Protein AF-A0A662UUA5-F1 (afdb_monomer)

Mean predicted aligned error: 9.98 Å

pLDDT: mean 76.51, std 12.47, range [38.91, 92.0]

Secondary structure (DSSP, 8-state):
-TTTTT-SEEEEEEEE----HHHHHHHHHHHHHHHHHH----S-S----EEE-HHHHIIIIITT---SSTTHHHHHHHHHHHTT-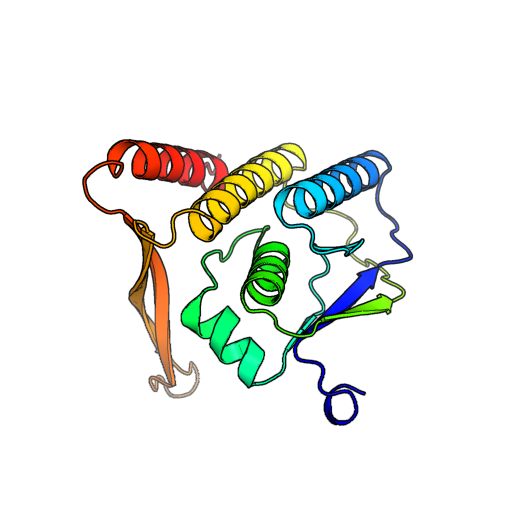-EEEEEEE-----S--SS-HHHHHHHHHHHHHHHHHHHH-TTTEEEEEEEEEEEE-TTT--EEEEEEEEEEEE-GGGHHHHHHHHHHHHHHHH---

Radius of gyration: 17.8 Å; Cα contacts (8 Å, |Δi|>4): 213; chains: 1; bounding box: 44×41×48 Å

Structure (mmCIF, N/CA/C/O backbone):
data_AF-A0A662UUA5-F1
#
_entry.id   AF-A0A662UUA5-F1
#
loop_
_atom_site.group_PDB
_atom_site.id
_atom_site.type_symbol
_atom_site.label_atom_id
_atom_site.label_alt_id
_atom_site.label_comp_id
_atom_site.label_asym_id
_atom_site.label_entity_id
_atom_site.label_seq_id
_atom_site.pdbx_PDB_ins_code
_atom_site.Cartn_x
_atom_site.Cartn_y
_atom_site.Cartn_z
_atom_site.occupancy
_atom_site.B_iso_or_equiv
_atom_site.auth_seq_id
_atom_site.auth_comp_id
_atom_site.auth_asym_id
_atom_site.auth_atom_id
_atom_site.pdbx_PDB_model_num
ATOM 1 N N . LEU A 1 1 ? -12.895 -13.930 -14.509 1.00 49.19 1 LEU A N 1
ATOM 2 C CA . LEU A 1 1 ? -11.933 -14.440 -13.496 1.00 49.19 1 LEU A CA 1
ATOM 3 C C . LEU A 1 1 ? -12.347 -14.133 -12.051 1.00 49.19 1 LEU A C 1
ATOM 5 O O . LEU A 1 1 ? -12.508 -15.090 -11.307 1.00 49.19 1 LEU A O 1
ATOM 9 N N . ALA A 1 2 ?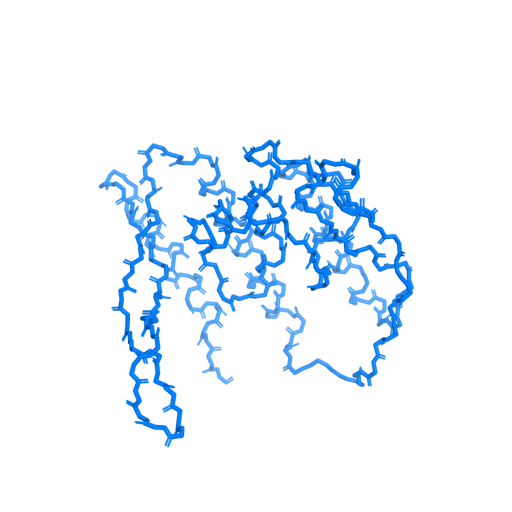 -12.594 -12.877 -11.648 1.00 42.97 2 ALA A N 1
ATOM 10 C CA . ALA A 1 2 ? -12.964 -12.534 -10.258 1.00 42.97 2 ALA A CA 1
ATOM 11 C C . ALA A 1 2 ? -14.339 -13.079 -9.795 1.00 42.97 2 ALA A C 1
ATOM 13 O O . ALA A 1 2 ? -14.439 -13.630 -8.703 1.00 42.97 2 ALA A O 1
ATOM 14 N N . ALA A 1 3 ? -15.374 -13.017 -10.645 1.00 48.78 3 ALA A N 1
ATOM 15 C CA . ALA A 1 3 ? -16.734 -13.449 -10.286 1.00 48.78 3 ALA A CA 1
ATOM 16 C C . ALA A 1 3 ? -16.872 -14.968 -10.043 1.00 48.78 3 ALA A C 1
ATOM 18 O O . ALA A 1 3 ? -17.615 -15.390 -9.165 1.00 48.78 3 ALA A O 1
ATOM 19 N N . ARG A 1 4 ? -16.112 -15.800 -10.774 1.00 55.16 4 ARG A N 1
ATOM 20 C CA . ARG A 1 4 ? -16.149 -17.271 -10.640 1.00 55.16 4 ARG A CA 1
ATOM 21 C C . ARG A 1 4 ? -15.293 -17.816 -9.492 1.00 55.16 4 ARG A C 1
ATOM 23 O O . ARG A 1 4 ? -15.508 -18.936 -9.055 1.00 55.16 4 ARG A O 1
ATOM 30 N N . SER A 1 5 ? -14.322 -17.048 -8.998 1.00 60.50 5 SER A N 1
ATOM 31 C CA . SER A 1 5 ? -13.301 -17.535 -8.054 1.00 60.50 5 SER A CA 1
ATOM 32 C C . SER A 1 5 ? -13.501 -17.060 -6.612 1.00 60.50 5 SER A C 1
ATOM 34 O O . SER A 1 5 ? -12.641 -17.295 -5.763 1.00 60.50 5 SER A O 1
ATOM 36 N N . LYS A 1 6 ? -14.639 -16.408 -6.318 1.00 76.75 6 LYS A N 1
ATOM 37 C CA . LYS A 1 6 ? -14.945 -15.820 -5.005 1.00 76.75 6 LYS A CA 1
ATOM 38 C C . LYS A 1 6 ? -13.788 -14.931 -4.477 1.00 76.75 6 LYS A C 1
ATOM 40 O O . LYS A 1 6 ? -13.545 -14.863 -3.276 1.00 76.75 6 LYS A O 1
ATOM 45 N N . LEU A 1 7 ? -13.038 -14.289 -5.372 1.00 85.81 7 LEU A N 1
ATOM 46 C CA . LEU A 1 7 ? -11.870 -13.469 -5.044 1.00 85.81 7 LEU A CA 1
ATOM 47 C C . LEU A 1 7 ? -12.310 -12.047 -4.684 1.00 85.81 7 LEU A C 1
ATOM 49 O O . LEU A 1 7 ? -13.082 -11.430 -5.413 1.00 85.81 7 LEU A O 1
ATOM 53 N N . ASP A 1 8 ? -11.803 -11.532 -3.567 1.00 88.00 8 ASP A N 1
ATOM 54 C CA . ASP A 1 8 ? -12.155 -10.210 -3.046 1.00 88.00 8 ASP A CA 1
ATOM 55 C C . ASP A 1 8 ? -11.176 -9.126 -3.515 1.00 88.00 8 ASP A C 1
ATOM 57 O O . ASP A 1 8 ? -11.564 -7.970 -3.679 1.00 88.00 8 ASP A O 1
ATOM 61 N N . LEU A 1 9 ? -9.914 -9.494 -3.757 1.00 90.00 9 LEU A N 1
ATOM 62 C CA . LEU A 1 9 ? -8.872 -8.577 -4.214 1.00 90.00 9 LEU A CA 1
ATOM 63 C C . LEU A 1 9 ? -7.892 -9.276 -5.175 1.00 90.00 9 LEU A C 1
ATOM 65 O O . LEU A 1 9 ? -7.255 -10.272 -4.837 1.00 90.00 9 LEU A O 1
ATOM 69 N N . LEU A 1 10 ? -7.731 -8.734 -6.377 1.00 91.56 10 LEU A N 1
ATOM 70 C CA . LEU A 1 10 ? -6.702 -9.133 -7.339 1.00 91.56 10 LEU A CA 1
ATOM 71 C C . LEU A 1 10 ? -5.625 -8.057 -7.410 1.00 91.56 10 LEU A C 1
ATOM 73 O O . LEU A 1 10 ? -5.932 -6.870 -7.469 1.00 91.56 10 LEU A O 1
ATOM 77 N N . ILE A 1 11 ? -4.363 -8.477 -7.399 1.00 92.00 11 ILE A N 1
ATOM 78 C CA . ILE A 1 11 ? -3.205 -7.581 -7.340 1.00 92.00 11 ILE A CA 1
ATOM 79 C C . ILE A 1 11 ? -2.260 -7.934 -8.483 1.00 92.00 11 ILE A C 1
ATOM 81 O O . ILE A 1 11 ? -1.988 -9.109 -8.726 1.00 92.00 11 ILE A O 1
ATOM 85 N N . ALA A 1 12 ? -1.731 -6.935 -9.177 1.00 90.31 12 ALA A N 1
ATOM 86 C CA . ALA A 1 12 ? -0.649 -7.160 -10.123 1.00 90.31 12 ALA A CA 1
ATOM 87 C C . ALA A 1 12 ? 0.664 -7.503 -9.401 1.00 90.31 12 ALA A C 1
ATOM 89 O O . ALA A 1 12 ? 1.072 -6.830 -8.461 1.00 90.31 12 ALA A O 1
ATOM 90 N N . ASN A 1 13 ? 1.367 -8.516 -9.890 1.00 88.69 13 ASN A N 1
ATOM 91 C CA . ASN A 1 13 ? 2.753 -8.802 -9.554 1.00 88.69 13 ASN A CA 1
ATOM 92 C C . ASN A 1 13 ? 3.621 -8.475 -10.770 1.00 88.69 13 ASN A C 1
ATOM 94 O O . ASN A 1 13 ? 3.550 -9.166 -11.788 1.00 88.69 13 ASN A O 1
ATOM 98 N N . ARG A 1 14 ? 4.422 -7.410 -10.680 1.00 86.94 14 ARG A N 1
ATOM 99 C CA . ARG A 1 14 ? 5.265 -6.965 -11.796 1.00 86.94 14 ARG A CA 1
ATOM 100 C C . ARG A 1 14 ? 6.494 -7.859 -11.898 1.00 86.94 14 ARG A C 1
ATOM 102 O O . ARG A 1 14 ? 7.397 -7.757 -11.067 1.00 86.94 14 ARG A O 1
ATOM 109 N N . VAL A 1 15 ? 6.522 -8.716 -12.916 1.00 81.31 15 VAL A N 1
ATOM 110 C CA . VAL A 1 15 ? 7.612 -9.686 -13.131 1.00 81.31 15 VAL A CA 1
ATOM 111 C C . VAL A 1 15 ? 8.823 -9.030 -13.794 1.00 81.31 15 VAL A C 1
ATOM 113 O O . VAL A 1 15 ? 9.958 -9.295 -13.410 1.00 81.31 15 VAL A O 1
ATOM 116 N N . TYR A 1 16 ? 8.576 -8.117 -14.734 1.00 76.81 16 TYR A N 1
ATOM 117 C CA . TYR A 1 16 ? 9.612 -7.340 -15.409 1.00 76.81 16 TYR A CA 1
ATOM 118 C C . TYR A 1 16 ? 9.592 -5.897 -14.918 1.00 76.81 16 TYR A C 1
ATOM 120 O O . TYR A 1 16 ? 8.531 -5.278 -14.831 1.00 76.81 16 TYR A O 1
ATOM 128 N N . ARG A 1 17 ? 10.771 -5.376 -14.563 1.00 71.19 17 ARG A N 1
ATOM 129 C CA . ARG A 1 17 ? 10.968 -3.994 -14.111 1.00 71.19 17 ARG A CA 1
ATOM 130 C C . ARG A 1 17 ? 12.251 -3.443 -14.725 1.00 71.19 17 ARG A C 1
ATOM 132 O O . ARG A 1 17 ? 13.328 -3.950 -14.433 1.00 71.19 17 ARG A O 1
ATOM 139 N N . THR A 1 18 ? 12.140 -2.384 -15.514 1.00 69.44 18 THR A N 1
ATOM 140 C CA . THR A 1 18 ? 13.254 -1.676 -16.173 1.00 69.44 18 THR A CA 1
ATOM 141 C C . THR A 1 18 ? 13.863 -0.578 -15.287 1.00 69.44 18 THR A C 1
ATOM 143 O O . THR A 1 18 ? 14.287 0.466 -15.766 1.00 69.44 18 THR A O 1
ATOM 146 N N . HIS A 1 19 ? 13.878 -0.771 -13.964 1.00 71.75 19 HIS A N 1
ATOM 147 C CA . HIS A 1 19 ? 14.404 0.225 -13.024 1.00 71.75 19 HIS A CA 1
ATOM 148 C C . HIS A 1 19 ? 15.892 0.014 -12.718 1.00 71.75 19 HIS A C 1
ATOM 150 O O . HIS A 1 19 ? 16.391 -1.109 -12.784 1.00 71.75 19 HIS A O 1
ATOM 156 N N . SER A 1 20 ? 16.570 1.084 -12.287 1.00 77.12 20 SER A N 1
ATOM 157 C CA . SER A 1 20 ? 17.950 1.027 -11.792 1.00 77.12 20 SER A CA 1
ATOM 158 C C . SER A 1 20 ? 18.114 0.036 -10.632 1.00 77.12 20 SER A C 1
ATOM 160 O O . SER A 1 20 ? 17.182 -0.204 -9.854 1.00 77.12 20 SER A O 1
ATOM 162 N N . LEU A 1 21 ? 19.323 -0.521 -10.489 1.00 78.75 21 LEU A N 1
ATOM 163 C CA . LEU A 1 21 ? 19.649 -1.521 -9.463 1.00 78.75 21 LEU A CA 1
ATOM 164 C C . LEU A 1 21 ? 19.286 -1.046 -8.049 1.00 78.75 21 LEU A C 1
ATOM 166 O O . LEU A 1 21 ? 18.638 -1.784 -7.310 1.00 78.75 21 LEU A O 1
ATOM 170 N N . LEU A 1 22 ? 19.593 0.212 -7.712 1.00 79.62 22 LEU A N 1
ATOM 171 C CA . LEU A 1 22 ? 19.255 0.816 -6.419 1.00 79.62 22 LEU A CA 1
ATOM 172 C C . LEU A 1 22 ? 17.741 0.825 -6.149 1.00 79.62 22 LEU A C 1
ATOM 174 O O . LEU A 1 22 ? 17.280 0.494 -5.060 1.00 79.62 22 LEU A O 1
ATOM 178 N N . ARG A 1 23 ? 16.924 1.181 -7.147 1.00 77.56 23 ARG A N 1
ATOM 179 C CA . ARG A 1 23 ? 15.464 1.196 -6.981 1.00 77.56 23 ARG A CA 1
ATOM 180 C C . ARG A 1 23 ? 14.909 -0.219 -6.828 1.00 77.56 23 ARG A C 1
ATOM 182 O O . ARG A 1 23 ? 13.933 -0.426 -6.104 1.00 77.56 23 ARG A O 1
ATOM 189 N N . ARG A 1 24 ? 15.532 -1.200 -7.486 1.00 81.56 24 ARG A N 1
ATOM 190 C CA . ARG A 1 24 ? 15.170 -2.613 -7.354 1.00 81.56 24 ARG A CA 1
ATOM 191 C C . ARG A 1 24 ? 15.501 -3.149 -5.960 1.00 81.56 24 ARG A C 1
ATOM 193 O O . ARG A 1 24 ? 14.634 -3.789 -5.373 1.00 81.56 24 ARG A O 1
ATOM 200 N N . THR A 1 25 ? 16.677 -2.854 -5.404 1.00 84.31 25 THR A N 1
ATOM 201 C CA . THR A 1 25 ? 17.049 -3.287 -4.044 1.00 84.31 25 THR A CA 1
ATOM 202 C C . THR A 1 25 ? 16.156 -2.649 -2.984 1.00 84.31 25 THR A C 1
ATOM 204 O O . THR A 1 25 ? 15.602 -3.371 -2.156 1.00 84.31 25 THR A O 1
ATOM 207 N N . LEU A 1 26 ? 15.912 -1.336 -3.062 1.00 84.38 26 LEU A N 1
ATOM 208 C CA . LEU A 1 26 ? 15.011 -0.630 -2.143 1.00 84.38 26 LEU A CA 1
ATOM 209 C C . LEU A 1 26 ? 13.577 -1.175 -2.201 1.00 84.38 26 LEU A C 1
ATOM 211 O O . LEU A 1 26 ? 12.952 -1.390 -1.163 1.00 84.38 26 LEU A O 1
ATOM 215 N N . SER A 1 27 ? 13.056 -1.449 -3.402 1.00 84.00 27 SER A N 1
ATOM 216 C CA . SER A 1 27 ? 11.722 -2.042 -3.546 1.00 84.00 27 SER A CA 1
ATOM 217 C C . SER A 1 27 ? 11.663 -3.454 -2.963 1.00 84.00 27 SER A C 1
ATOM 219 O O . SER A 1 27 ? 10.699 -3.788 -2.274 1.00 84.00 27 SER A O 1
ATOM 221 N N . THR A 1 28 ? 12.679 -4.289 -3.191 1.00 86.06 28 THR A N 1
ATOM 222 C CA . THR A 1 28 ? 12.738 -5.633 -2.599 1.00 86.06 28 THR A CA 1
ATOM 223 C C . THR A 1 28 ? 12.803 -5.559 -1.075 1.00 86.06 28 THR A C 1
ATOM 225 O O . THR A 1 28 ? 12.004 -6.214 -0.414 1.00 86.06 28 THR A O 1
ATOM 228 N N . ALA A 1 29 ? 13.671 -4.711 -0.514 1.00 88.12 29 ALA A N 1
ATOM 229 C CA . ALA A 1 29 ? 13.793 -4.518 0.931 1.00 88.12 29 ALA A CA 1
ATOM 230 C C . ALA A 1 29 ? 12.461 -4.081 1.563 1.00 88.12 29 ALA A C 1
ATOM 232 O O . ALA A 1 29 ? 12.019 -4.672 2.549 1.00 88.12 29 ALA A O 1
ATOM 233 N N . TYR A 1 30 ? 11.772 -3.113 0.948 1.00 88.25 30 TYR A N 1
ATOM 234 C CA . TYR A 1 30 ? 10.450 -2.678 1.393 1.00 88.25 30 TYR A CA 1
ATOM 235 C C . TYR A 1 30 ? 9.424 -3.821 1.359 1.00 88.25 30 TYR A C 1
ATOM 237 O O . TYR A 1 30 ? 8.740 -4.069 2.350 1.00 88.25 30 TYR A O 1
ATOM 245 N N . ASN A 1 31 ? 9.332 -4.562 0.249 1.00 89.88 31 ASN A N 1
ATOM 246 C CA . ASN A 1 31 ? 8.387 -5.677 0.126 1.00 89.88 31 ASN A CA 1
ATOM 247 C C . ASN A 1 31 ? 8.668 -6.798 1.140 1.00 89.88 31 ASN A C 1
ATOM 249 O O . ASN A 1 31 ? 7.730 -7.378 1.692 1.00 89.88 31 ASN A O 1
ATOM 253 N N . THR A 1 32 ? 9.939 -7.084 1.423 1.00 88.81 32 THR A N 1
ATOM 254 C CA . THR A 1 32 ? 10.341 -8.041 2.462 1.00 88.81 32 THR A CA 1
ATOM 255 C C . THR A 1 32 ? 9.917 -7.561 3.847 1.00 88.81 32 THR A C 1
ATOM 257 O O . THR A 1 32 ? 9.328 -8.330 4.605 1.00 88.81 32 THR A O 1
ATOM 260 N N . LEU A 1 33 ? 10.130 -6.283 4.161 1.00 89.94 33 LEU A N 1
ATOM 261 C CA . LEU A 1 33 ? 9.742 -5.698 5.443 1.00 89.94 33 LEU A CA 1
ATOM 262 C C . LEU A 1 33 ? 8.221 -5.744 5.666 1.00 89.94 33 LEU A C 1
ATOM 264 O O . LEU A 1 33 ? 7.756 -6.104 6.749 1.00 89.94 33 LEU A O 1
ATOM 268 N N . VAL A 1 34 ? 7.431 -5.446 4.630 1.00 89.38 34 VAL A N 1
ATOM 269 C CA . VAL A 1 34 ? 5.965 -5.572 4.678 1.00 89.38 34 VAL A CA 1
ATOM 270 C C . VAL A 1 34 ? 5.554 -7.016 4.972 1.00 89.38 34 VAL A C 1
ATOM 272 O O . VAL A 1 34 ? 4.720 -7.253 5.850 1.00 89.38 34 VAL A O 1
ATOM 275 N N . ASN A 1 35 ? 6.152 -7.994 4.286 1.00 89.94 35 ASN A N 1
ATOM 276 C CA . ASN A 1 35 ? 5.879 -9.407 4.550 1.00 89.94 35 ASN A CA 1
ATOM 277 C C . ASN A 1 35 ? 6.261 -9.815 5.975 1.00 89.94 35 ASN A C 1
ATOM 279 O O . ASN A 1 35 ? 5.506 -10.551 6.607 1.00 89.94 35 ASN A O 1
ATOM 283 N N . LEU A 1 36 ? 7.387 -9.326 6.497 1.00 89.88 36 LEU A N 1
ATOM 284 C CA . LEU A 1 36 ? 7.829 -9.628 7.857 1.00 89.88 36 LEU A CA 1
ATOM 285 C C . LEU A 1 36 ? 6.812 -9.132 8.894 1.00 89.88 36 LEU A C 1
ATOM 287 O O . LEU A 1 36 ? 6.426 -9.877 9.796 1.00 89.88 36 LEU A O 1
ATOM 291 N N . PHE A 1 37 ? 6.319 -7.902 8.739 1.00 87.50 37 PHE A N 1
ATOM 292 C CA . PHE A 1 37 ? 5.353 -7.342 9.679 1.00 87.50 37 PHE A CA 1
ATOM 293 C C . PHE A 1 37 ? 3.951 -7.940 9.530 1.00 87.50 37 PHE A C 1
ATOM 295 O O . PHE A 1 37 ? 3.309 -8.249 10.537 1.00 87.50 37 PHE A O 1
ATOM 302 N N . PHE A 1 38 ? 3.447 -8.101 8.306 1.00 88.31 38 PHE A N 1
ATOM 303 C CA . PHE A 1 38 ? 2.024 -8.381 8.066 1.00 88.31 38 PHE A CA 1
ATOM 304 C C . PHE A 1 38 ? 1.732 -9.779 7.518 1.00 88.31 38 PHE A C 1
ATOM 306 O O . PHE A 1 38 ? 0.564 -10.163 7.452 1.00 88.31 38 PHE A O 1
ATOM 313 N N . ARG A 1 39 ? 2.764 -10.556 7.163 1.00 90.31 39 ARG A N 1
ATOM 314 C CA . ARG A 1 39 ? 2.656 -11.932 6.642 1.00 90.31 39 ARG A CA 1
ATOM 315 C C . ARG A 1 39 ? 1.652 -12.040 5.486 1.00 90.31 39 ARG A C 1
ATOM 317 O O . ARG A 1 39 ? 0.797 -12.927 5.445 1.00 90.31 39 ARG A O 1
ATOM 324 N N . THR A 1 40 ? 1.729 -11.085 4.565 1.00 87.31 40 THR A N 1
ATOM 325 C CA . THR A 1 40 ? 0.856 -10.962 3.390 1.00 87.31 40 THR A CA 1
ATOM 326 C C . THR A 1 40 ? 1.171 -12.009 2.319 1.00 87.31 40 THR A C 1
ATOM 328 O O . THR A 1 40 ? 0.266 -12.403 1.586 1.00 87.31 40 THR A O 1
ATOM 331 N N . GLY A 1 41 ? 2.410 -12.506 2.241 1.00 86.38 41 GLY A N 1
ATOM 332 C CA . GLY A 1 41 ? 2.810 -13.567 1.308 1.00 86.38 41 GLY A CA 1
ATOM 333 C C . GLY A 1 41 ? 2.871 -13.110 -0.153 1.00 86.38 41 GLY A C 1
ATOM 334 O O . GLY A 1 41 ? 2.794 -13.934 -1.061 1.00 86.38 41 GLY A O 1
ATOM 335 N N . LEU A 1 42 ? 2.976 -11.800 -0.393 1.00 87.12 42 LEU A N 1
ATOM 336 C CA . LEU A 1 42 ? 3.017 -11.215 -1.733 1.00 87.12 42 LEU A CA 1
ATOM 337 C C . LEU A 1 42 ? 4.418 -10.727 -2.076 1.00 87.12 42 LEU A C 1
ATOM 339 O O . LEU A 1 42 ? 5.154 -10.254 -1.217 1.00 87.12 42 LEU A O 1
ATOM 343 N N . ARG A 1 43 ? 4.781 -10.796 -3.356 1.00 84.75 43 ARG A N 1
ATOM 344 C CA . ARG A 1 43 ? 6.087 -10.317 -3.835 1.00 84.75 43 ARG A CA 1
ATOM 345 C C . ARG A 1 43 ? 6.097 -8.819 -4.142 1.00 84.75 43 ARG A C 1
ATOM 347 O O . ARG A 1 43 ? 7.137 -8.183 -4.011 1.00 84.75 43 ARG A O 1
ATOM 354 N N . ASP A 1 44 ? 4.949 -8.254 -4.510 1.00 85.88 44 ASP A N 1
ATOM 355 C CA . ASP A 1 44 ? 4.824 -6.859 -4.934 1.00 85.88 44 ASP A CA 1
ATOM 356 C C . ASP A 1 44 ? 3.630 -6.171 -4.265 1.00 85.88 44 ASP A C 1
ATOM 358 O O . ASP A 1 44 ? 2.475 -6.395 -4.626 1.00 85.88 44 ASP A O 1
ATOM 362 N N . HIS A 1 45 ? 3.913 -5.328 -3.274 1.00 86.25 45 HIS A N 1
ATOM 363 C CA . HIS A 1 45 ? 2.899 -4.559 -2.552 1.00 86.25 45 HIS A CA 1
ATOM 364 C C . HIS A 1 45 ? 2.632 -3.198 -3.191 1.00 86.25 45 HIS A C 1
ATOM 366 O O . HIS A 1 45 ? 1.532 -2.670 -3.060 1.00 86.25 45 HIS A O 1
ATOM 372 N N . GLN A 1 46 ? 3.613 -2.676 -3.932 1.00 83.25 46 GLN A N 1
ATOM 373 C CA . GLN A 1 46 ? 3.622 -1.336 -4.530 1.00 83.25 46 GLN A CA 1
ATOM 374 C C . GLN A 1 46 ? 3.070 -1.323 -5.965 1.00 83.25 46 GLN A C 1
ATOM 376 O O . GLN A 1 46 ? 3.335 -0.394 -6.729 1.00 83.25 46 GLN A O 1
ATOM 381 N N . ALA A 1 47 ? 2.419 -2.402 -6.400 1.00 84.56 47 ALA A N 1
ATOM 382 C CA . ALA A 1 47 ? 1.752 -2.428 -7.689 1.00 84.56 47 ALA A CA 1
ATOM 383 C C . ALA A 1 47 ? 0.416 -1.684 -7.580 1.00 84.56 47 ALA A C 1
ATOM 385 O O . ALA A 1 47 ? -0.469 -2.127 -6.840 1.00 84.56 47 ALA A O 1
ATOM 386 N N . GLY A 1 48 ? 0.290 -0.592 -8.338 1.00 81.56 48 GLY A N 1
ATOM 387 C CA . GLY A 1 48 ? -0.909 0.251 -8.360 1.00 81.56 48 GLY A CA 1
ATOM 388 C C . GLY A 1 48 ? -2.115 -0.402 -9.035 1.00 81.56 48 GLY A C 1
ATOM 389 O O . GLY A 1 48 ? -3.256 -0.049 -8.754 1.00 81.56 48 GLY A O 1
ATOM 390 N N . PHE A 1 49 ? -1.895 -1.400 -9.897 1.00 86.25 49 PHE A N 1
ATOM 391 C CA . PHE A 1 49 ? -3.001 -2.141 -10.495 1.00 86.25 49 PHE A CA 1
ATOM 392 C C . PHE A 1 49 ? -3.586 -3.140 -9.490 1.00 86.25 49 PHE A C 1
ATOM 394 O O . PHE A 1 49 ? -2.969 -4.163 -9.159 1.00 86.25 49 PHE A O 1
ATOM 401 N N . LYS A 1 50 ? -4.795 -2.833 -9.014 1.00 89.75 50 LYS A N 1
ATOM 402 C CA . LYS A 1 50 ? -5.571 -3.663 -8.093 1.00 89.75 50 LYS A CA 1
ATOM 403 C C . LYS A 1 50 ? -7.041 -3.654 -8.498 1.00 89.75 50 LYS A C 1
ATOM 405 O O . LYS A 1 50 ? -7.583 -2.615 -8.855 1.00 89.75 50 LYS A O 1
ATOM 410 N N . VAL A 1 51 ? -7.693 -4.805 -8.394 1.00 89.50 51 VAL A N 1
ATOM 411 C CA . VAL A 1 51 ? -9.133 -4.955 -8.635 1.00 89.50 51 VAL A CA 1
ATOM 412 C C . VAL A 1 51 ? -9.782 -5.436 -7.349 1.00 89.50 51 VAL A C 1
ATOM 414 O O . VAL A 1 51 ? -9.371 -6.458 -6.800 1.00 89.50 51 VAL A O 1
ATOM 417 N N . LEU A 1 52 ? -10.790 -4.709 -6.871 1.00 89.62 52 LEU A N 1
ATOM 418 C CA . LEU A 1 52 ? -11.507 -5.012 -5.634 1.00 89.62 52 LEU A CA 1
ATOM 419 C C . LEU A 1 52 ? -12.945 -5.432 -5.938 1.00 89.62 52 LEU A C 1
ATOM 421 O O . LEU A 1 52 ? -13.607 -4.835 -6.785 1.00 89.62 52 LEU A O 1
ATOM 425 N N . SER A 1 53 ? -13.450 -6.428 -5.210 1.00 88.94 53 SER A N 1
ATOM 426 C CA . SER A 1 53 ? -14.890 -6.673 -5.147 1.00 88.94 53 SER A CA 1
ATOM 427 C C . SER A 1 53 ? -15.582 -5.506 -4.434 1.00 88.94 53 SER A C 1
ATOM 429 O O . SER A 1 53 ? -14.967 -4.817 -3.618 1.00 88.94 53 SER A O 1
ATOM 431 N N . ARG A 1 54 ? -16.881 -5.298 -4.688 1.00 86.31 54 ARG A N 1
ATOM 432 C CA . ARG A 1 54 ? -17.671 -4.257 -3.999 1.00 86.31 54 ARG A CA 1
ATOM 433 C C . ARG A 1 54 ? -17.534 -4.359 -2.475 1.00 86.31 54 ARG A C 1
ATOM 435 O O . ARG A 1 54 ? -17.234 -3.374 -1.810 1.00 86.31 54 ARG A O 1
ATOM 442 N N . ARG A 1 55 ? -17.634 -5.581 -1.942 1.00 85.62 55 ARG A N 1
ATOM 443 C CA . ARG A 1 55 ? -17.445 -5.875 -0.515 1.00 85.62 55 ARG A CA 1
ATOM 444 C C . ARG A 1 55 ? -16.056 -5.466 -0.016 1.00 85.62 55 ARG A C 1
ATOM 446 O O . ARG A 1 55 ? -15.937 -4.871 1.052 1.00 85.62 55 ARG A O 1
ATOM 453 N N . ALA A 1 56 ? -15.002 -5.790 -0.765 1.00 87.12 56 ALA A N 1
ATOM 454 C CA . ALA A 1 56 ? -13.642 -5.412 -0.395 1.00 87.12 56 ALA A CA 1
ATOM 455 C C . ALA A 1 56 ? -13.449 -3.891 -0.428 1.00 87.12 56 ALA A C 1
ATOM 457 O O . ALA A 1 56 ? -12.840 -3.336 0.484 1.00 87.12 56 ALA A O 1
ATOM 458 N N . ALA A 1 57 ? -14.008 -3.216 -1.434 1.00 86.31 57 ALA A N 1
ATOM 459 C CA . ALA A 1 57 ? -13.952 -1.766 -1.559 1.00 86.31 57 ALA A CA 1
ATOM 460 C C . ALA A 1 57 ? -14.654 -1.058 -0.386 1.00 86.31 57 ALA A C 1
ATOM 462 O O . ALA A 1 57 ? -14.089 -0.139 0.202 1.00 86.31 57 ALA A O 1
ATOM 463 N N . GLU A 1 58 ? -15.832 -1.520 0.032 1.00 83.81 58 GLU A N 1
ATOM 464 C CA . GLU A 1 58 ? -16.541 -0.962 1.192 1.00 83.81 58 GLU A CA 1
ATOM 465 C C . GLU A 1 58 ? -15.767 -1.151 2.506 1.00 83.81 58 GLU A C 1
ATOM 467 O O . GLU A 1 58 ? -15.702 -0.250 3.344 1.00 83.81 58 GLU A O 1
ATOM 472 N N . ILE A 1 59 ? -15.146 -2.315 2.703 1.00 82.94 59 ILE A N 1
ATOM 473 C CA . ILE A 1 59 ? -14.381 -2.593 3.925 1.00 82.94 59 ILE A CA 1
ATOM 474 C C . ILE A 1 59 ? -13.072 -1.802 3.948 1.00 82.94 59 ILE A C 1
ATOM 476 O O . ILE A 1 59 ? -12.716 -1.240 4.983 1.00 82.94 59 ILE A O 1
ATOM 480 N N . ILE A 1 60 ? -12.346 -1.777 2.831 1.00 84.31 60 ILE A N 1
ATOM 481 C CA . ILE A 1 60 ? -11.007 -1.195 2.761 1.00 84.31 60 ILE A CA 1
ATOM 482 C C . ILE A 1 60 ? -11.110 0.301 2.470 1.00 84.31 60 ILE A C 1
ATOM 484 O O . ILE A 1 60 ? -10.804 1.110 3.343 1.00 84.31 60 ILE A O 1
ATOM 488 N N . LEU A 1 61 ? -11.595 0.665 1.281 1.00 80.12 61 LEU A N 1
ATOM 489 C CA . LEU A 1 61 ? -11.562 2.039 0.773 1.00 80.12 61 LEU A CA 1
ATOM 490 C C . LEU A 1 61 ? -12.451 2.966 1.586 1.00 80.12 61 LEU A C 1
ATOM 492 O O . LEU A 1 61 ? -12.040 4.057 1.969 1.00 80.12 61 LEU A O 1
ATOM 496 N N . VAL A 1 62 ? -13.666 2.514 1.896 1.00 70.38 62 VAL A N 1
ATOM 497 C CA . VAL A 1 62 ? -14.621 3.368 2.598 1.00 70.38 62 VAL A CA 1
ATOM 498 C C . VAL A 1 62 ? -14.330 3.407 4.092 1.00 70.38 62 VAL A C 1
ATOM 500 O O . VAL A 1 62 ? -14.493 4.458 4.690 1.00 70.38 62 VAL A O 1
ATOM 503 N N . ARG A 1 63 ? -13.917 2.320 4.744 1.00 68.62 63 ARG A N 1
ATOM 504 C CA . ARG A 1 63 ? -13.858 2.305 6.220 1.00 68.62 63 ARG A CA 1
ATOM 505 C C . ARG A 1 63 ? -12.457 2.403 6.810 1.00 68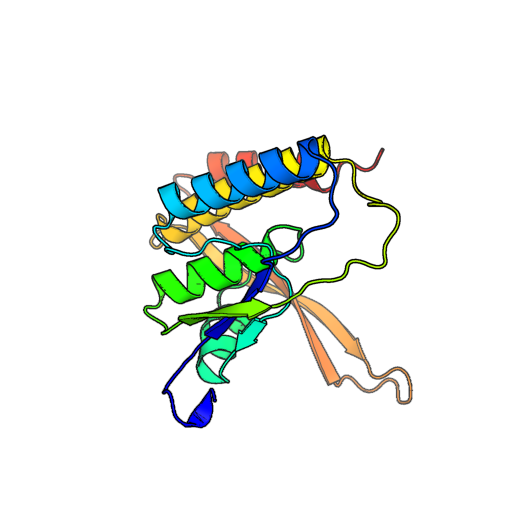.62 63 ARG A C 1
ATOM 507 O O . ARG A 1 63 ? -12.352 2.672 8.006 1.00 68.62 63 ARG A O 1
ATOM 514 N N . ARG A 1 64 ? -11.399 2.124 6.043 1.00 69.81 64 ARG A N 1
ATOM 515 C CA . ARG A 1 64 ? -10.073 1.842 6.619 1.00 69.81 64 ARG A CA 1
ATOM 516 C C . ARG A 1 64 ? -8.901 2.513 5.924 1.00 69.81 64 ARG A C 1
ATOM 518 O O . ARG A 1 64 ? -7.893 2.704 6.595 1.00 69.81 64 ARG A O 1
ATOM 525 N N . THR A 1 65 ? -9.024 2.891 4.656 1.00 67.31 65 THR A N 1
ATOM 526 C CA . THR A 1 65 ? -7.971 3.636 3.971 1.00 67.31 65 THR A CA 1
ATOM 527 C C . THR A 1 65 ? -7.723 4.961 4.682 1.00 67.31 65 THR A C 1
ATOM 529 O O . THR A 1 65 ? -8.618 5.797 4.841 1.00 67.31 65 THR A O 1
ATOM 532 N N . ARG A 1 66 ? -6.479 5.135 5.117 1.00 67.19 66 ARG A N 1
ATOM 533 C CA . ARG A 1 66 ? -6.000 6.328 5.798 1.00 67.19 66 ARG A CA 1
ATOM 534 C C . ARG A 1 66 ? -5.194 7.214 4.862 1.00 67.19 66 ARG A C 1
ATOM 536 O O . ARG A 1 66 ? -5.337 8.430 4.933 1.00 67.19 66 ARG A O 1
ATOM 543 N N . THR A 1 67 ? -4.279 6.630 4.090 1.00 61.50 67 THR A N 1
ATOM 544 C CA . THR A 1 67 ? -3.256 7.409 3.390 1.00 61.50 67 THR A CA 1
ATOM 545 C C . THR A 1 67 ? -3.682 7.759 1.969 1.00 61.50 67 THR A C 1
ATOM 547 O O . THR A 1 67 ? -4.099 6.895 1.206 1.00 61.50 67 THR A O 1
ATOM 550 N N . ASN A 1 68 ? -3.492 9.025 1.599 1.00 60.81 68 ASN A N 1
ATOM 551 C CA . ASN A 1 68 ? -3.443 9.468 0.200 1.00 60.81 68 ASN A CA 1
ATOM 552 C C . ASN A 1 68 ? -1.985 9.480 -0.319 1.00 60.81 68 ASN A C 1
ATOM 554 O O . ASN A 1 68 ? -1.686 10.094 -1.339 1.00 60.81 68 ASN A O 1
ATOM 558 N N . GLY A 1 69 ? -1.057 8.874 0.434 1.00 67.62 69 GLY A N 1
ATOM 559 C CA . GLY A 1 69 ? 0.382 8.880 0.181 1.00 67.62 69 GLY A CA 1
ATOM 560 C C . GLY A 1 69 ? 0.908 7.629 -0.528 1.00 67.62 69 GLY 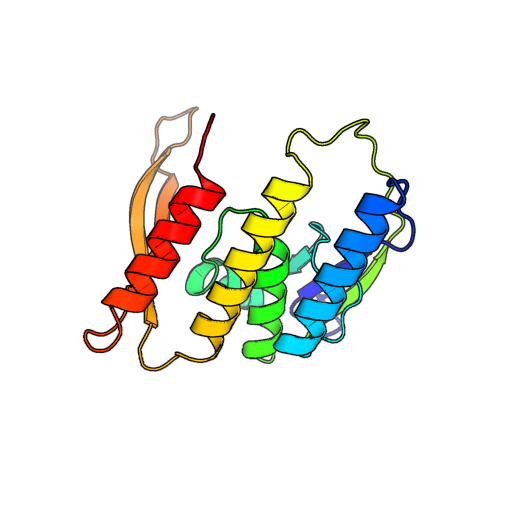A C 1
ATOM 561 O O . GLY A 1 69 ? 0.166 6.752 -0.967 1.00 67.62 69 GLY A O 1
ATOM 562 N N . LEU A 1 70 ? 2.238 7.527 -0.597 1.00 72.00 70 LEU A N 1
ATOM 563 C CA . LEU A 1 70 ? 2.965 6.491 -1.349 1.00 72.00 70 LEU A CA 1
ATOM 564 C C . LEU A 1 70 ? 2.727 5.053 -0.854 1.00 72.00 70 LEU A C 1
ATOM 566 O O . LEU A 1 70 ? 3.021 4.101 -1.575 1.00 72.00 70 LEU A O 1
ATOM 570 N N . ALA A 1 71 ? 2.228 4.879 0.371 1.00 81.56 71 ALA A N 1
ATOM 571 C CA . ALA A 1 71 ? 1.979 3.568 0.965 1.00 81.56 71 ALA A CA 1
ATOM 572 C C . ALA A 1 71 ? 0.537 3.057 0.786 1.00 81.56 71 ALA A C 1
ATOM 574 O O . ALA A 1 71 ? 0.216 1.991 1.317 1.00 81.56 71 ALA A O 1
ATOM 575 N N . TYR A 1 72 ? -0.319 3.773 0.047 1.00 84.19 72 TYR A N 1
ATOM 576 C CA . TYR A 1 72 ? -1.722 3.397 -0.174 1.00 84.19 72 TYR A CA 1
ATOM 577 C C . TYR A 1 72 ? -1.870 1.953 -0.670 1.00 84.19 72 TYR A C 1
ATOM 579 O O . TYR A 1 72 ? -2.646 1.167 -0.122 1.00 84.19 72 TYR A O 1
ATOM 587 N N . ASP A 1 73 ? -1.056 1.561 -1.652 1.00 86.69 73 ASP A N 1
ATOM 588 C CA . ASP A 1 73 ? -1.114 0.221 -2.233 1.00 86.69 73 ASP A CA 1
ATOM 589 C C . ASP A 1 73 ? -0.826 -0.887 -1.211 1.00 86.69 73 ASP A C 1
ATOM 591 O O . ASP A 1 73 ? -1.460 -1.948 -1.232 1.00 86.69 73 ASP A O 1
ATOM 595 N N . THR A 1 74 ? 0.109 -0.630 -0.296 1.00 88.44 74 THR A N 1
ATOM 596 C CA . THR A 1 74 ? 0.448 -1.535 0.803 1.00 88.44 74 THR A CA 1
ATOM 597 C C . THR A 1 74 ? -0.670 -1.577 1.838 1.00 88.44 74 THR A C 1
ATOM 599 O O . THR A 1 74 ? -1.040 -2.658 2.298 1.00 88.44 74 THR A O 1
ATOM 602 N N . GLU A 1 75 ? -1.235 -0.419 2.186 1.00 88.06 75 GLU A N 1
ATOM 603 C CA . GLU A 1 75 ? -2.331 -0.303 3.147 1.00 88.06 75 GLU A CA 1
ATOM 604 C C . GLU A 1 75 ? -3.545 -1.140 2.718 1.00 88.06 75 GLU A C 1
ATOM 606 O O . GLU A 1 75 ? -4.067 -1.924 3.517 1.00 88.06 75 GLU A O 1
ATOM 611 N N . VAL A 1 76 ? -3.934 -1.064 1.442 1.00 89.00 76 VAL A N 1
ATOM 612 C CA . VAL A 1 76 ? -5.036 -1.860 0.879 1.00 89.00 76 VAL A CA 1
ATOM 613 C C . VAL A 1 76 ? -4.816 -3.361 1.096 1.00 89.00 76 VAL A C 1
ATOM 615 O O . VAL A 1 76 ? -5.720 -4.072 1.540 1.00 89.00 76 VAL A O 1
ATOM 618 N N . ILE A 1 77 ? -3.604 -3.852 0.829 1.00 90.38 77 ILE A N 1
ATOM 619 C CA . ILE A 1 77 ? -3.259 -5.273 0.979 1.00 90.38 77 ILE A CA 1
ATOM 620 C C . ILE A 1 77 ? -3.289 -5.694 2.449 1.00 90.38 77 ILE A C 1
ATOM 622 O O . ILE A 1 77 ? -3.826 -6.751 2.792 1.00 90.38 77 ILE A O 1
ATOM 626 N N . VAL A 1 78 ? -2.702 -4.882 3.326 1.00 90.00 78 VAL A N 1
ATOM 627 C CA . VAL A 1 78 ? -2.635 -5.177 4.758 1.00 90.00 78 VAL A CA 1
ATOM 628 C C . VAL A 1 78 ? -4.037 -5.241 5.359 1.00 90.00 78 VAL A C 1
ATOM 630 O O . VAL A 1 78 ? -4.333 -6.173 6.112 1.00 90.00 78 VAL A O 1
ATOM 633 N N . TRP A 1 79 ? -4.929 -4.318 4.990 1.00 88.75 79 TRP A N 1
ATOM 634 C CA . TRP A 1 79 ? -6.323 -4.370 5.424 1.00 88.75 79 TRP A CA 1
ATOM 635 C C . TRP A 1 79 ? -7.056 -5.585 4.865 1.00 88.75 79 TRP A C 1
ATOM 637 O O . TRP A 1 79 ? -7.770 -6.243 5.624 1.00 88.75 79 TRP A O 1
ATOM 647 N N . ALA A 1 80 ? -6.831 -5.945 3.597 1.00 89.50 80 ALA A N 1
ATOM 648 C CA . ALA A 1 80 ? -7.411 -7.154 3.020 1.00 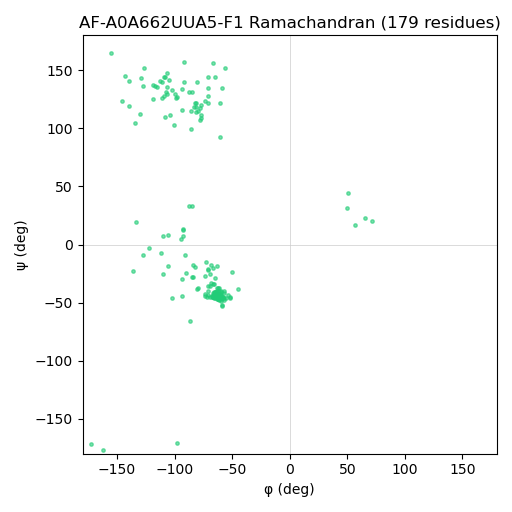89.50 80 ALA A CA 1
ATOM 649 C C . ALA A 1 80 ? -7.023 -8.407 3.820 1.00 89.50 80 ALA A C 1
ATOM 651 O O . ALA A 1 80 ? -7.895 -9.176 4.229 1.00 89.50 80 ALA A O 1
ATOM 652 N N . LYS A 1 81 ? -5.732 -8.560 4.142 1.00 90.31 81 LYS A N 1
ATOM 653 C CA . LYS A 1 81 ? -5.236 -9.658 4.980 1.00 90.31 81 LYS A CA 1
ATOM 654 C C . LYS A 1 81 ? -5.833 -9.626 6.384 1.00 90.31 81 LYS A C 1
ATOM 656 O O . LYS A 1 81 ? -6.300 -10.651 6.874 1.00 90.31 81 LYS A O 1
ATOM 661 N N . LYS A 1 82 ? -5.851 -8.460 7.035 1.00 87.62 82 LYS A N 1
ATOM 662 C CA . LYS A 1 82 ? -6.351 -8.314 8.411 1.00 87.62 82 LYS A CA 1
ATOM 663 C C . LYS A 1 82 ? -7.851 -8.603 8.531 1.00 87.62 82 LYS A C 1
ATOM 665 O O . LYS A 1 82 ? -8.295 -9.032 9.592 1.00 87.62 82 LYS A O 1
ATOM 670 N N . HIS A 1 83 ? -8.616 -8.369 7.468 1.00 86.50 83 HIS A N 1
ATOM 671 C CA . HIS A 1 83 ? -10.049 -8.655 7.398 1.00 86.50 83 HIS A CA 1
ATOM 672 C C . HIS A 1 83 ? -10.376 -10.041 6.822 1.00 86.50 83 HIS A C 1
ATOM 674 O O . HIS A 1 83 ? -11.548 -10.337 6.606 1.00 86.50 83 HIS A O 1
ATOM 680 N N . GLY A 1 84 ? -9.368 -10.890 6.590 1.00 88.31 84 GLY A N 1
ATOM 681 C CA . GLY A 1 84 ? -9.576 -12.248 6.084 1.00 88.31 84 GLY A CA 1
ATOM 682 C C . GLY A 1 84 ? -10.158 -12.293 4.669 1.00 88.31 84 GLY A C 1
ATOM 683 O O . GLY A 1 84 ? -10.776 -13.286 4.297 1.00 88.31 84 GLY A O 1
ATOM 684 N N . LEU A 1 85 ? -9.989 -11.224 3.885 1.00 90.06 85 LEU A N 1
ATOM 685 C CA . LEU A 1 85 ? -10.433 -11.187 2.495 1.00 90.06 85 LEU A CA 1
ATOM 686 C C . LEU A 1 85 ? -9.547 -12.093 1.643 1.00 90.06 85 LEU A C 1
ATOM 688 O O . LEU A 1 85 ? -8.335 -12.183 1.858 1.00 90.06 85 LEU A O 1
ATOM 692 N N . ARG A 1 86 ? -10.139 -12.750 0.645 1.00 90.50 86 ARG A N 1
ATOM 693 C CA . ARG A 1 86 ? -9.374 -13.598 -0.271 1.00 90.50 86 ARG A CA 1
ATOM 694 C C . ARG A 1 86 ? -8.726 -12.735 -1.330 1.00 90.50 86 ARG A C 1
ATOM 696 O O . ARG A 1 86 ? -9.420 -12.102 -2.124 1.00 90.50 86 ARG A O 1
ATOM 703 N N . TYR A 1 87 ? -7.401 -12.750 -1.373 1.00 91.50 87 TYR A N 1
ATOM 704 C CA . TYR A 1 87 ? -6.644 -12.023 -2.380 1.00 91.50 87 TYR A CA 1
ATOM 705 C C . TYR A 1 87 ? -5.650 -12.917 -3.114 1.00 91.50 87 TYR A C 1
ATOM 707 O O . TYR A 1 87 ? -5.171 -13.915 -2.576 1.00 91.50 87 TYR A O 1
ATOM 715 N N . ARG A 1 88 ? -5.347 -12.562 -4.365 1.00 90.94 88 ARG A N 1
ATOM 716 C CA . ARG A 1 88 ? -4.379 -13.275 -5.207 1.00 90.94 88 ARG A CA 1
ATOM 717 C C . ARG A 1 88 ? -3.588 -12.296 -6.066 1.00 90.94 88 ARG A C 1
ATOM 719 O O . ARG A 1 88 ? -4.131 -11.298 -6.537 1.00 90.94 88 ARG A O 1
ATOM 726 N N . ALA A 1 89 ? -2.317 -12.615 -6.287 1.00 90.94 89 ALA A N 1
ATOM 727 C CA . ALA A 1 89 ? -1.480 -11.900 -7.237 1.00 90.94 89 ALA A CA 1
ATOM 728 C C . ALA A 1 89 ? -1.537 -12.552 -8.624 1.00 90.94 89 ALA A C 1
ATOM 730 O O . ALA A 1 89 ? -1.507 -13.779 -8.725 1.00 90.94 89 ALA A O 1
ATOM 731 N N . ILE A 1 90 ? -1.572 -11.742 -9.677 1.00 90.94 90 ILE A N 1
ATOM 732 C CA . ILE A 1 90 ? -1.415 -12.186 -11.064 1.00 90.94 90 ILE A CA 1
ATOM 733 C C . ILE A 1 90 ? -0.138 -11.595 -11.642 1.00 90.94 90 ILE A C 1
ATOM 735 O O . ILE A 1 90 ? 0.156 -10.419 -11.442 1.00 90.94 90 ILE A O 1
ATOM 739 N N . ASN A 1 91 ? 0.634 -12.412 -12.345 1.00 90.12 91 ASN A N 1
ATOM 740 C CA . ASN A 1 91 ? 1.850 -11.945 -12.992 1.00 90.12 91 ASN A CA 1
ATOM 741 C C . ASN A 1 91 ? 1.489 -11.049 -14.175 1.00 90.12 91 ASN A C 1
ATOM 743 O O . ASN A 1 91 ? 0.702 -11.444 -15.032 1.00 90.12 91 ASN A O 1
ATOM 747 N N . VAL A 1 92 ? 2.075 -9.857 -14.216 1.00 87.56 92 VAL A N 1
ATOM 748 C CA . VAL A 1 92 ? 1.908 -8.917 -15.324 1.00 87.56 92 VAL A CA 1
ATOM 749 C C . VAL A 1 92 ? 3.266 -8.444 -15.821 1.00 87.56 92 VAL A C 1
ATOM 751 O O . VAL A 1 92 ? 4.205 -8.231 -15.041 1.00 87.56 92 VAL A O 1
ATOM 754 N N . VAL A 1 93 ? 3.365 -8.266 -17.136 1.00 85.88 93 VAL A N 1
ATOM 755 C CA . VAL A 1 93 ? 4.490 -7.571 -17.755 1.00 85.88 93 VAL A CA 1
ATOM 756 C C . VAL A 1 93 ? 4.232 -6.080 -17.597 1.00 85.88 93 VAL A C 1
ATOM 758 O O . VAL A 1 93 ? 3.264 -5.554 -18.138 1.00 85.88 93 VAL A O 1
ATOM 761 N N . TRP A 1 94 ? 5.079 -5.404 -16.827 1.00 81.62 94 TRP A N 1
ATOM 762 C CA . TRP A 1 94 ? 4.955 -3.971 -16.592 1.00 81.62 94 TRP A CA 1
ATOM 763 C C . TRP A 1 94 ? 6.005 -3.230 -17.408 1.00 81.62 94 TRP A C 1
ATOM 765 O O . TRP A 1 94 ? 7.200 -3.340 -17.134 1.00 81.62 94 TRP A O 1
ATOM 775 N N . ARG A 1 95 ? 5.561 -2.488 -18.424 1.00 79.19 95 ARG A N 1
ATOM 776 C CA . ARG A 1 95 ? 6.426 -1.611 -19.218 1.00 79.19 95 ARG A CA 1
ATOM 777 C C . ARG A 1 95 ? 6.246 -0.184 -18.727 1.00 79.19 95 ARG A C 1
ATOM 779 O O . ARG A 1 95 ? 5.235 0.450 -19.003 1.00 79.19 95 ARG A O 1
ATOM 786 N N . GLU A 1 96 ? 7.216 0.292 -17.958 1.00 72.62 96 GLU A N 1
ATOM 787 C CA . GLU A 1 96 ? 7.230 1.675 -17.491 1.00 72.62 96 GLU A CA 1
ATOM 788 C C . GLU A 1 96 ? 7.682 2.586 -18.639 1.00 72.62 96 GLU A C 1
ATOM 790 O O . GLU A 1 96 ? 8.783 2.415 -19.156 1.00 72.62 96 GLU A O 1
ATOM 795 N N . GLN A 1 97 ? 6.837 3.539 -19.037 1.00 68.38 97 GLN A N 1
ATOM 796 C CA . GLN A 1 97 ? 7.166 4.524 -20.078 1.00 68.38 97 GLN A CA 1
ATOM 797 C C . GLN A 1 97 ? 7.802 5.802 -19.507 1.00 68.38 97 GLN A C 1
ATOM 799 O O . GLN A 1 97 ? 8.280 6.651 -20.253 1.00 68.38 97 GLN A O 1
ATOM 804 N N . ARG A 1 98 ? 7.814 5.966 -18.178 1.00 66.88 98 ARG A N 1
ATOM 805 C CA . ARG A 1 98 ? 8.357 7.161 -17.522 1.00 66.88 98 ARG A CA 1
ATOM 806 C C . ARG A 1 98 ? 9.880 7.085 -17.410 1.00 66.88 98 ARG A C 1
ATOM 808 O O . ARG A 1 98 ? 10.410 6.195 -16.748 1.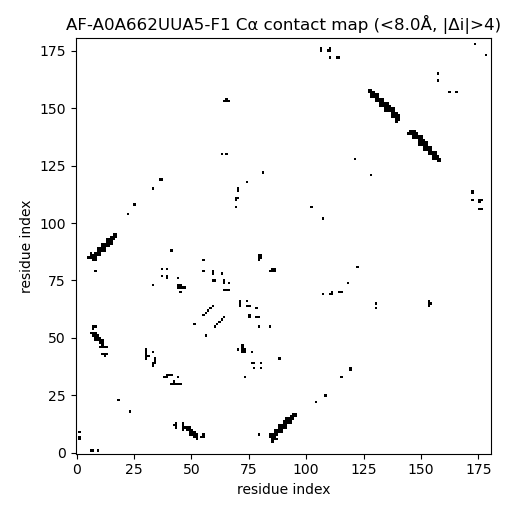00 66.88 98 ARG A O 1
ATOM 815 N N . ALA A 1 99 ? 10.562 8.078 -17.980 1.00 58.41 99 ALA A N 1
ATOM 816 C CA . ALA A 1 99 ? 12.022 8.207 -17.945 1.00 58.41 99 ALA A CA 1
ATOM 817 C C . ALA A 1 99 ? 12.586 8.623 -16.567 1.00 58.41 99 ALA A C 1
ATOM 819 O O . ALA A 1 99 ? 13.777 8.466 -16.316 1.00 58.41 99 ALA A O 1
ATOM 820 N N . GLY A 1 100 ? 11.746 9.116 -15.645 1.00 61.22 100 GLY A N 1
ATOM 821 C CA . GLY A 1 100 ? 12.180 9.597 -14.331 1.00 61.22 100 GLY A CA 1
ATOM 822 C C . GLY A 1 100 ? 11.090 9.547 -13.257 1.00 61.22 100 GLY A C 1
ATOM 823 O O . GLY A 1 100 ? 9.906 9.373 -13.544 1.00 61.22 100 GLY A O 1
ATOM 824 N N . SER A 1 101 ? 11.503 9.678 -11.994 1.00 64.81 101 SER A N 1
ATOM 825 C CA . SER A 1 101 ? 10.617 9.853 -10.836 1.00 64.81 101 SER A CA 1
ATOM 826 C C . SER A 1 101 ? 10.788 11.267 -10.304 1.00 64.81 101 SER A C 1
ATOM 828 O O . SER A 1 101 ? 11.901 11.649 -9.961 1.00 64.81 101 SER A O 1
ATOM 830 N N . THR A 1 102 ? 9.695 12.015 -10.176 1.00 64.50 102 THR A N 1
ATOM 831 C CA . THR A 1 102 ? 9.696 13.369 -9.594 1.00 64.50 102 THR A CA 1
ATOM 832 C C . THR A 1 102 ? 10.050 13.360 -8.101 1.00 64.50 102 THR A C 1
ATOM 834 O O . THR A 1 102 ? 10.463 14.373 -7.549 1.00 64.50 102 THR A O 1
ATOM 837 N N . ILE A 1 103 ? 9.896 12.214 -7.427 1.00 69.19 103 ILE A N 1
ATOM 838 C CA . ILE A 1 103 ? 10.119 12.088 -5.983 1.00 69.19 103 ILE A CA 1
ATOM 839 C C . ILE A 1 103 ? 11.522 11.520 -5.715 1.00 69.19 103 ILE A C 1
ATOM 841 O O . ILE A 1 103 ? 11.827 10.432 -6.226 1.00 69.19 103 ILE A O 1
ATOM 845 N N . PRO A 1 104 ? 12.344 12.186 -4.876 1.00 76.12 104 PRO A N 1
ATOM 846 C CA . PRO A 1 104 ? 13.655 11.686 -4.471 1.00 76.12 104 PRO A CA 1
ATOM 847 C C . PRO A 1 104 ? 13.565 10.314 -3.773 1.00 76.12 104 PRO A C 1
ATOM 849 O O . PRO A 1 104 ? 12.742 10.153 -2.863 1.00 76.12 104 PRO A O 1
ATOM 852 N N . PRO A 1 105 ? 14.427 9.334 -4.114 1.00 74.44 105 PRO A N 1
ATOM 853 C CA . PRO A 1 105 ? 14.368 7.981 -3.551 1.00 74.44 105 PRO A CA 1
ATOM 854 C C . PRO A 1 105 ? 14.462 7.918 -2.021 1.00 74.44 105 PRO A C 1
ATOM 856 O O . PRO A 1 105 ? 13.709 7.171 -1.398 1.00 74.44 105 PRO A O 1
ATOM 859 N N . LEU A 1 106 ? 15.339 8.720 -1.405 1.00 75.88 106 LEU A N 1
ATOM 860 C CA . LEU A 1 106 ? 15.505 8.747 0.054 1.00 75.88 106 LEU A CA 1
ATOM 861 C C . LEU A 1 106 ? 14.251 9.285 0.753 1.00 75.88 106 LEU A C 1
ATOM 863 O O . LEU A 1 106 ? 13.770 8.693 1.715 1.00 75.88 106 LEU A O 1
ATOM 867 N N . ARG A 1 107 ? 13.666 10.364 0.224 1.00 75.12 107 ARG A N 1
ATOM 868 C CA . ARG A 1 107 ? 12.418 10.925 0.753 1.00 75.12 107 ARG A CA 1
ATOM 869 C C . ARG A 1 107 ? 11.268 9.926 0.633 1.00 75.12 107 ARG A C 1
ATOM 871 O O . ARG A 1 107 ? 10.513 9.749 1.590 1.00 75.12 107 ARG A O 1
ATOM 878 N N . ALA A 1 108 ? 11.155 9.254 -0.514 1.00 76.62 108 ALA A N 1
ATOM 879 C CA . ALA A 1 108 ? 10.165 8.202 -0.717 1.00 76.62 108 ALA A CA 1
ATOM 880 C C . ALA A 1 108 ? 10.344 7.070 0.306 1.00 76.62 108 ALA A C 1
ATOM 882 O O . ALA A 1 108 ? 9.370 6.659 0.929 1.00 76.62 108 ALA A O 1
ATOM 883 N N . LEU A 1 109 ? 11.582 6.623 0.539 1.00 79.62 109 LEU A N 1
ATOM 884 C CA . LEU A 1 109 ? 11.895 5.574 1.508 1.00 79.62 109 LEU A CA 1
ATOM 885 C C . LEU A 1 109 ? 11.457 5.946 2.930 1.00 79.62 109 LEU A C 1
ATOM 887 O O . LEU A 1 109 ? 10.729 5.177 3.554 1.00 79.62 109 LEU A O 1
ATOM 891 N N . ILE A 1 110 ? 11.858 7.121 3.430 1.00 79.56 110 ILE A N 1
ATOM 892 C CA . ILE A 1 110 ? 11.532 7.554 4.800 1.00 79.56 110 ILE A CA 1
ATOM 893 C C . ILE A 1 110 ? 10.014 7.721 4.955 1.00 79.56 110 ILE A C 1
ATOM 895 O O . ILE A 1 110 ? 9.439 7.243 5.933 1.00 79.56 110 ILE A O 1
ATOM 899 N N . THR A 1 111 ? 9.346 8.322 3.964 1.00 78.38 111 THR A N 1
ATOM 900 C CA . THR A 1 111 ? 7.883 8.502 3.980 1.00 78.38 111 THR A CA 1
ATOM 901 C C . THR A 1 111 ? 7.164 7.151 4.017 1.00 78.38 111 THR A C 1
ATOM 903 O O . THR A 1 111 ? 6.305 6.926 4.868 1.00 78.38 111 THR A O 1
ATOM 906 N N . MET A 1 112 ? 7.558 6.212 3.150 1.00 82.25 112 MET A N 1
ATOM 907 C CA . MET A 1 112 ? 6.970 4.871 3.097 1.00 82.25 112 MET A CA 1
ATOM 908 C C . MET A 1 112 ? 7.254 4.043 4.356 1.00 82.25 112 MET A C 1
ATOM 910 O O . MET A 1 112 ? 6.412 3.242 4.762 1.00 82.25 112 MET A O 1
ATOM 914 N N . PHE A 1 113 ? 8.421 4.218 4.981 1.00 83.81 113 PHE A N 1
ATOM 915 C CA . PHE A 1 113 ? 8.769 3.552 6.234 1.00 83.81 113 PHE A CA 1
ATOM 916 C C . PHE A 1 113 ? 7.943 4.088 7.410 1.00 83.81 113 PHE A C 1
ATOM 918 O O . PHE A 1 113 ? 7.374 3.301 8.167 1.00 83.81 113 PHE A O 1
ATOM 925 N N . ALA A 1 114 ? 7.797 5.412 7.523 1.00 80.31 114 ALA A N 1
ATOM 926 C CA . ALA A 1 114 ? 6.942 6.038 8.529 1.00 80.31 114 ALA A CA 1
ATOM 927 C C . ALA A 1 114 ? 5.473 5.600 8.378 1.00 80.31 114 ALA A C 1
ATOM 929 O O . ALA A 1 114 ? 4.822 5.245 9.366 1.00 80.31 114 ALA A O 1
ATOM 930 N N . ASP A 1 115 ? 4.969 5.538 7.141 1.00 80.62 115 ASP A N 1
ATOM 931 C CA . ASP A 1 115 ? 3.636 5.002 6.853 1.00 80.62 115 ASP A CA 1
ATOM 932 C C . ASP A 1 115 ? 3.490 3.540 7.287 1.00 80.62 115 ASP A C 1
ATOM 934 O O . ASP A 1 115 ? 2.463 3.162 7.853 1.00 80.62 115 ASP A O 1
ATOM 938 N N . LEU A 1 116 ? 4.521 2.719 7.073 1.00 84.44 116 LEU A N 1
ATOM 939 C CA . LEU A 1 116 ? 4.511 1.308 7.451 1.00 84.44 116 LEU A CA 1
ATOM 940 C C . LEU A 1 116 ? 4.454 1.109 8.971 1.00 84.44 116 LEU A C 1
ATOM 942 O O . LEU A 1 116 ? 3.680 0.275 9.447 1.00 84.44 116 LEU A O 1
ATOM 946 N N . ILE A 1 117 ? 5.229 1.887 9.737 1.00 82.00 117 ILE A N 1
ATOM 947 C CA . ILE A 1 117 ? 5.170 1.879 11.208 1.00 82.00 117 ILE A CA 1
ATOM 948 C C . ILE A 1 117 ? 3.771 2.274 11.666 1.00 82.00 117 ILE A C 1
ATOM 950 O O . ILE A 1 117 ? 3.177 1.602 12.510 1.00 82.00 117 ILE A O 1
ATOM 954 N N . MET A 1 118 ? 3.211 3.335 11.088 1.00 77.06 118 MET A N 1
ATOM 955 C CA . MET A 1 118 ? 1.892 3.800 11.490 1.00 77.06 118 MET A CA 1
ATOM 956 C C . MET A 1 118 ? 0.800 2.779 11.161 1.00 77.06 118 MET A C 1
ATOM 958 O O . MET A 1 118 ? -0.071 2.504 11.989 1.00 77.06 118 MET A O 1
ATOM 962 N N . LEU A 1 119 ? 0.882 2.142 9.993 1.00 80.75 119 LEU A N 1
ATOM 963 C CA . LEU A 1 119 ? 0.009 1.033 9.623 1.00 80.75 119 LEU A CA 1
ATOM 964 C C . LEU A 1 119 ? 0.144 -0.130 10.617 1.00 80.75 119 LEU A C 1
ATOM 966 O O . LEU A 1 119 ? -0.857 -0.704 11.051 1.00 80.75 119 LEU A O 1
ATOM 970 N N . ARG A 1 120 ? 1.367 -0.446 11.058 1.00 83.75 120 ARG A N 1
ATOM 971 C CA . ARG A 1 120 ? 1.605 -1.485 12.067 1.00 83.75 120 ARG A CA 1
ATOM 972 C C . ARG A 1 120 ? 0.943 -1.132 13.395 1.00 83.75 120 ARG A C 1
ATOM 974 O O . ARG A 1 120 ? 0.225 -1.970 13.941 1.00 83.75 120 ARG A O 1
ATOM 981 N N . LEU A 1 121 ? 1.105 0.101 13.867 1.00 77.00 121 LEU A N 1
ATOM 982 C CA . LEU A 1 121 ? 0.459 0.590 15.084 1.00 77.00 121 LEU A CA 1
ATOM 983 C C . LEU A 1 121 ? -1.067 0.501 14.984 1.00 77.00 121 LEU A C 1
ATOM 985 O O . LEU A 1 121 ? -1.692 -0.040 15.887 1.00 77.00 121 LEU A O 1
ATOM 989 N N . LEU A 1 122 ? -1.670 0.926 13.872 1.00 76.94 122 LEU A N 1
ATOM 990 C CA . LEU A 1 122 ? -3.123 0.857 13.665 1.00 76.94 122 LEU A CA 1
ATOM 991 C C . LEU A 1 122 ? -3.656 -0.580 13.651 1.00 76.94 122 LEU A C 1
ATOM 993 O O . LEU A 1 122 ? -4.712 -0.866 14.216 1.00 76.94 122 LEU A O 1
ATOM 997 N N . THR A 1 123 ? -2.924 -1.508 13.033 1.00 77.69 123 THR A N 1
ATOM 998 C CA . THR A 1 123 ? -3.339 -2.921 12.993 1.00 77.69 123 THR A CA 1
ATOM 999 C C . THR A 1 123 ? -3.232 -3.639 14.344 1.00 77.69 123 THR A C 1
ATOM 1001 O O . THR A 1 123 ? -3.907 -4.660 14.529 1.00 77.69 123 THR A O 1
ATOM 1004 N N . LEU A 1 124 ? -2.410 -3.126 15.269 1.00 77.69 124 LEU A N 1
ATOM 1005 C CA . LEU A 1 124 ? -2.223 -3.641 16.631 1.00 77.69 124 LEU A CA 1
ATOM 1006 C C . LEU A 1 124 ? -3.134 -2.935 17.648 1.00 77.69 124 LEU A C 1
ATOM 1008 O O . LEU A 1 124 ? -3.778 -3.586 18.465 1.00 77.69 124 LEU A O 1
ATOM 1012 N N . ALA A 1 125 ? -3.240 -1.610 17.579 1.00 65.75 125 ALA A N 1
ATOM 1013 C CA . ALA A 1 125 ? -3.863 -0.757 18.588 1.00 65.75 125 ALA A CA 1
ATOM 1014 C C . ALA A 1 125 ? -5.390 -0.618 18.441 1.00 65.75 125 ALA A C 1
ATOM 1016 O O . ALA A 1 125 ? -5.944 0.421 18.798 1.00 65.75 125 ALA A O 1
ATOM 1017 N N . ARG A 1 126 ? -6.095 -1.659 17.964 1.00 58.28 126 ARG A N 1
ATOM 1018 C CA . ARG A 1 126 ? -7.555 -1.648 17.705 1.00 58.28 126 ARG A CA 1
ATOM 1019 C C . ARG A 1 126 ? -8.415 -1.122 18.868 1.00 58.28 126 ARG A C 1
ATOM 1021 O O . ARG A 1 126 ? -9.528 -0.682 18.612 1.00 58.28 126 ARG A O 1
ATOM 1028 N N . LYS A 1 127 ? -7.924 -1.171 20.112 1.00 51.38 127 LYS A N 1
ATOM 1029 C CA . LYS A 1 127 ? -8.624 -0.657 21.303 1.00 51.38 127 LYS A CA 1
ATOM 1030 C C . LYS A 1 127 ? -8.448 0.848 21.554 1.00 51.38 127 LYS A C 1
ATOM 1032 O O . LYS A 1 127 ? -9.240 1.410 22.294 1.00 51.38 127 LYS A O 1
ATOM 1037 N N . TYR A 1 128 ? -7.451 1.503 20.956 1.00 50.22 128 TYR A N 1
ATOM 1038 C CA . TYR A 1 128 ? -7.051 2.865 21.343 1.00 50.22 128 TYR A CA 1
ATOM 1039 C C . TYR A 1 128 ? -6.988 3.862 20.194 1.00 50.22 128 TYR A C 1
ATOM 1041 O O . TYR A 1 128 ? -6.794 5.044 20.457 1.00 50.22 128 TYR A O 1
ATOM 1049 N N . VAL A 1 129 ? -7.114 3.420 18.940 1.00 60.25 129 VAL A N 1
ATOM 1050 C CA . VAL A 1 129 ? -6.967 4.300 17.779 1.00 60.25 129 VAL A CA 1
ATOM 1051 C C . VAL A 1 129 ? -8.149 4.133 16.829 1.00 60.25 129 VAL A C 1
ATOM 1053 O O . VAL A 1 129 ? -8.321 3.084 16.207 1.00 60.25 129 VAL A O 1
ATOM 1056 N N . ALA A 1 130 ? -8.963 5.180 16.722 1.00 60.56 130 ALA A N 1
ATOM 1057 C CA . ALA A 1 130 ? -10.102 5.267 15.823 1.00 60.56 130 ALA A CA 1
ATOM 1058 C C . ALA A 1 130 ? -9.741 6.120 14.600 1.00 60.56 130 ALA A C 1
ATOM 1060 O O . ALA A 1 130 ? -9.183 7.210 14.723 1.00 60.56 130 ALA A O 1
ATOM 1061 N N . LEU A 1 131 ? -10.075 5.624 13.408 1.00 66.75 131 LEU A N 1
ATOM 1062 C CA . LEU A 1 131 ? -10.060 6.433 12.191 1.00 66.75 131 LEU A CA 1
ATOM 1063 C C . LEU A 1 131 ? -11.384 7.197 12.135 1.00 66.75 131 LEU A C 1
ATOM 1065 O O . LEU A 1 131 ? -12.447 6.581 12.088 1.00 66.75 131 LEU A O 1
ATOM 1069 N N . GLN A 1 132 ? -11.317 8.523 12.165 1.00 66.75 132 GLN A N 1
ATOM 1070 C CA . GLN A 1 132 ? -12.462 9.408 12.018 1.00 66.75 132 GLN A CA 1
ATOM 1071 C C . GLN A 1 132 ? -12.401 10.059 10.640 1.00 66.75 132 GLN A C 1
ATOM 1073 O O . GLN A 1 132 ? -11.381 10.631 10.263 1.00 66.75 132 GLN A O 1
ATOM 1078 N N . LYS A 1 133 ? -13.499 9.997 9.890 1.00 67.75 133 LYS A N 1
ATOM 1079 C CA . LYS A 1 133 ? -13.645 10.795 8.675 1.00 67.75 133 LYS A CA 1
ATOM 1080 C C . LYS A 1 133 ? -14.104 12.193 9.053 1.00 67.75 133 LYS A C 1
ATOM 1082 O O . LYS A 1 133 ? -15.154 12.336 9.674 1.00 67.75 133 LYS A O 1
ATOM 1087 N N . LEU A 1 134 ? -13.327 13.198 8.681 1.00 71.00 134 LEU A N 1
ATOM 1088 C CA . LEU A 1 134 ? -13.748 14.591 8.730 1.00 71.00 134 LEU A CA 1
ATOM 1089 C C . LEU A 1 134 ? -14.167 15.007 7.327 1.00 71.00 134 LEU A C 1
ATOM 1091 O O . LEU A 1 134 ? -13.431 14.761 6.375 1.00 71.00 134 LEU A O 1
ATOM 1095 N N . VAL A 1 135 ? -15.348 15.605 7.202 1.00 76.81 135 VAL A N 1
ATOM 1096 C CA . VAL A 1 135 ? -15.768 16.250 5.956 1.00 76.81 135 VAL A CA 1
ATOM 1097 C C . VAL A 1 135 ? -14.926 17.510 5.804 1.00 76.81 135 VAL A C 1
ATOM 1099 O O . VAL A 1 135 ? -14.913 18.343 6.707 1.00 76.81 135 VAL A O 1
ATOM 1102 N N . VAL A 1 136 ? -14.190 17.620 4.701 1.00 80.88 136 VAL A N 1
ATOM 1103 C CA . VAL A 1 136 ? -13.302 18.766 4.431 1.00 80.88 136 VAL A CA 1
ATOM 1104 C C . VAL A 1 136 ? -13.845 19.632 3.304 1.00 80.88 136 VAL A C 1
ATOM 1106 O O . VAL A 1 136 ? -13.589 20.830 3.275 1.00 80.88 136 VAL A O 1
ATOM 1109 N N . GLY A 1 137 ? -14.646 19.051 2.412 1.00 80.62 137 GLY A N 1
ATOM 1110 C CA . GLY A 1 137 ? -15.155 19.756 1.247 1.00 80.62 137 GLY A CA 1
ATOM 1111 C C . GLY A 1 137 ? -16.358 19.076 0.612 1.00 80.62 137 GLY A C 1
ATOM 1112 O O . GLY A 1 137 ? -16.871 18.062 1.095 1.00 80.62 137 GLY A O 1
ATOM 1113 N N . ARG A 1 138 ? -16.818 19.659 -0.492 1.00 85.50 138 ARG A N 1
ATOM 1114 C CA . ARG A 1 138 ? -17.878 19.122 -1.347 1.00 85.50 138 ARG A CA 1
ATOM 1115 C C . ARG A 1 138 ? -17.285 18.840 -2.718 1.00 85.50 138 ARG A C 1
ATOM 1117 O O . ARG A 1 138 ? -16.543 19.658 -3.248 1.00 85.50 138 ARG A O 1
ATOM 1124 N N . ILE A 1 139 ? -17.627 17.690 -3.279 1.00 82.38 139 ILE A N 1
ATOM 1125 C CA . ILE A 1 139 ? -17.286 17.341 -4.653 1.00 82.38 139 ILE A CA 1
ATOM 1126 C C . ILE A 1 139 ? -18.382 17.930 -5.530 1.00 82.38 139 ILE A C 1
ATOM 1128 O O . ILE A 1 139 ? -19.543 17.525 -5.421 1.00 82.38 139 ILE A O 1
ATOM 1132 N N . ILE A 1 140 ? -18.008 18.895 -6.363 1.00 88.31 140 ILE A N 1
ATOM 1133 C CA . ILE A 1 140 ? -18.909 19.553 -7.307 1.00 88.31 140 ILE A CA 1
ATOM 1134 C C . ILE A 1 140 ? -18.656 19.052 -8.725 1.00 88.31 140 ILE A C 1
ATOM 1136 O O . ILE A 1 140 ? -17.514 18.819 -9.125 1.00 88.31 140 ILE A O 1
ATOM 1140 N N . GLU A 1 141 ? -19.730 18.890 -9.486 1.00 85.94 141 GLU A N 1
ATOM 1141 C CA . GLU A 1 141 ? -19.642 18.722 -10.928 1.00 85.94 141 GLU A CA 1
ATOM 1142 C C . GLU A 1 141 ? -19.288 20.067 -11.561 1.00 85.94 141 GLU A C 1
ATOM 1144 O O . GLU A 1 141 ? -19.997 21.048 -11.352 1.00 85.94 141 GLU A O 1
ATOM 1149 N N . LEU A 1 142 ? -18.204 20.138 -12.332 1.00 84.50 142 LEU A N 1
ATOM 1150 C CA . LEU A 1 142 ? -17.759 21.412 -12.911 1.00 84.50 142 LEU A CA 1
ATOM 1151 C C . LEU A 1 142 ? -18.708 21.946 -13.995 1.00 84.50 142 LEU A C 1
ATOM 1153 O O . LEU A 1 142 ? -18.751 23.151 -14.207 1.00 84.50 142 LEU A O 1
ATOM 1157 N N . SER A 1 143 ? -19.471 21.075 -14.662 1.00 85.69 143 SER A N 1
ATOM 1158 C CA . SER A 1 143 ? -20.425 21.461 -15.711 1.00 85.69 143 SER A CA 1
ATOM 1159 C C . SER A 1 143 ? -21.646 22.196 -15.159 1.00 85.69 143 SER A C 1
ATOM 1161 O O . SER A 1 143 ? -22.096 23.167 -15.756 1.00 85.69 143 SER A O 1
ATOM 1163 N N . ASN A 1 144 ? -22.163 21.743 -14.014 1.00 88.06 144 ASN A N 1
ATOM 1164 C CA . ASN A 1 144 ? -23.464 22.169 -13.488 1.00 88.06 144 ASN A CA 1
ATOM 1165 C C . ASN A 1 144 ? -23.373 22.792 -12.084 1.00 88.06 144 ASN A C 1
ATOM 1167 O O . ASN A 1 144 ? -24.389 23.183 -11.511 1.00 88.06 144 ASN A O 1
ATOM 1171 N N . ILE A 1 145 ? -22.173 22.819 -11.489 1.00 83.38 145 ILE A N 1
ATOM 1172 C CA . ILE A 1 145 ? -21.882 23.274 -10.114 1.00 83.38 145 ILE A CA 1
ATOM 1173 C C . ILE A 1 145 ? -22.704 22.499 -9.056 1.00 83.38 145 ILE A C 1
ATOM 1175 O O . ILE A 1 145 ? -22.797 22.864 -7.884 1.00 83.38 145 ILE A O 1
ATOM 1179 N N . HIS A 1 146 ? -23.274 21.353 -9.433 1.00 86.81 146 HIS A N 1
ATOM 1180 C CA . HIS A 1 146 ? -24.084 20.543 -8.537 1.00 86.81 146 HIS A CA 1
ATOM 1181 C C . HIS A 1 146 ? -23.201 19.692 -7.624 1.00 86.81 146 HIS A C 1
ATOM 1183 O O . HIS A 1 146 ? -22.181 19.145 -8.045 1.00 86.81 146 HIS A O 1
ATOM 1189 N N . THR A 1 147 ? -23.579 19.571 -6.350 1.00 83.81 147 THR A N 1
ATOM 1190 C CA . THR A 1 147 ? -22.816 18.760 -5.393 1.00 83.81 147 THR A CA 1
ATOM 1191 C C . THR A 1 147 ? -23.107 17.278 -5.625 1.00 83.81 147 THR A C 1
ATOM 1193 O O . THR A 1 147 ? -24.206 16.815 -5.338 1.00 83.81 147 THR A O 1
ATOM 1196 N N . ILE A 1 148 ? -22.113 16.530 -6.107 1.00 86.38 148 ILE A N 1
ATOM 1197 C CA . ILE A 1 148 ? -22.199 15.076 -6.326 1.00 86.38 148 ILE A CA 1
ATOM 1198 C C . ILE A 1 148 ? -21.890 14.315 -5.029 1.00 86.38 148 ILE A C 1
ATOM 1200 O O . ILE A 1 148 ? -22.367 13.202 -4.810 1.00 86.38 148 ILE A O 1
ATOM 1204 N N . GLY A 1 149 ? -21.081 14.899 -4.142 1.00 83.19 149 GLY A N 1
ATOM 1205 C CA . GLY A 1 149 ? -20.685 14.220 -2.917 1.00 83.19 149 GLY A CA 1
ATOM 1206 C C . GLY A 1 149 ? -19.905 15.084 -1.941 1.00 83.19 149 GLY A C 1
ATOM 1207 O O . GLY A 1 149 ? -19.765 16.294 -2.100 1.00 83.19 149 GLY A O 1
ATOM 1208 N N . GLN A 1 150 ? -19.392 14.435 -0.902 1.00 81.31 150 GLN A N 1
ATOM 1209 C CA . GLN A 1 150 ? -18.560 15.059 0.120 1.00 81.31 150 GLN A CA 1
ATOM 1210 C C . GLN A 1 150 ? -17.129 14.542 0.011 1.00 81.31 150 GLN A C 1
ATOM 1212 O O . GLN A 1 150 ? -16.896 13.352 -0.207 1.00 81.31 150 GLN A O 1
ATOM 1217 N N . GLU A 1 151 ? -16.176 15.448 0.184 1.00 73.69 151 GLU A N 1
ATOM 1218 C CA . GLU A 1 151 ? -14.769 15.111 0.324 1.00 73.69 151 GLU A CA 1
ATOM 1219 C C . GLU A 1 151 ? -14.463 14.840 1.798 1.00 73.69 151 GLU A C 1
ATOM 1221 O O . GLU A 1 151 ? -14.811 15.626 2.686 1.00 73.69 151 GLU A O 1
ATOM 1226 N N . PHE A 1 152 ? -13.796 13.718 2.061 1.00 72.06 152 PHE A N 1
ATOM 1227 C CA . PHE A 1 152 ? -13.451 13.283 3.407 1.00 72.06 152 PHE A CA 1
ATOM 1228 C C . PHE A 1 152 ? -11.936 13.196 3.573 1.00 72.06 152 PHE A C 1
ATOM 1230 O O . PHE A 1 152 ? -11.249 12.611 2.739 1.00 72.06 152 PHE A O 1
ATOM 1237 N N . MET A 1 153 ? -11.431 13.670 4.709 1.00 68.56 153 MET A N 1
ATOM 1238 C CA . MET A 1 153 ? -10.073 13.402 5.172 1.00 68.56 153 MET A CA 1
ATOM 1239 C C . MET A 1 153 ? -10.113 12.460 6.372 1.00 68.56 153 MET A C 1
ATOM 1241 O O . MET A 1 153 ? -10.807 12.703 7.362 1.00 68.56 153 MET A O 1
ATOM 1245 N N . THR A 1 154 ? -9.351 11.372 6.295 1.00 65.56 154 THR A N 1
ATOM 1246 C CA . THR A 1 154 ? -9.237 10.410 7.392 1.00 65.56 154 THR A CA 1
ATOM 1247 C C . THR A 1 154 ? -8.236 10.917 8.430 1.00 65.56 154 THR A C 1
ATOM 1249 O O . THR A 1 154 ? -7.035 10.999 8.174 1.00 65.56 154 THR A O 1
ATOM 1252 N N . VAL A 1 155 ? -8.721 11.221 9.633 1.00 66.94 155 VAL A N 1
ATOM 1253 C CA . VAL A 1 155 ? -7.912 11.644 10.781 1.00 66.94 155 VAL A CA 1
ATOM 1254 C C . VAL A 1 155 ? -7.857 10.532 11.819 1.00 66.94 155 VAL A C 1
ATOM 1256 O O . VAL A 1 155 ? -8.808 9.785 12.033 1.00 66.94 155 VAL A O 1
ATOM 1259 N N . ILE A 1 156 ? -6.710 10.404 12.472 1.00 65.69 156 ILE A N 1
ATOM 1260 C CA . ILE A 1 156 ? -6.483 9.409 13.513 1.00 65.69 156 ILE A CA 1
ATOM 1261 C C . ILE A 1 156 ? -6.794 10.050 14.865 1.00 65.69 156 ILE A C 1
ATOM 1263 O O . ILE A 1 156 ? -6.094 10.976 15.273 1.00 65.69 156 ILE A O 1
ATOM 1267 N N . ARG A 1 157 ? -7.810 9.552 15.574 1.00 61.78 157 ARG A N 1
ATOM 1268 C CA . ARG A 1 157 ? -8.051 9.870 16.989 1.00 61.78 157 ARG A CA 1
ATOM 1269 C C . ARG A 1 157 ? -7.501 8.751 17.861 1.00 61.78 157 ARG A C 1
ATOM 1271 O O . ARG A 1 157 ? -7.859 7.591 17.678 1.00 61.78 157 ARG A O 1
ATOM 1278 N N . ALA A 1 158 ? -6.654 9.104 18.821 1.00 59.16 158 ALA A N 1
ATOM 1279 C CA . ALA A 1 158 ? -6.120 8.180 19.813 1.00 59.16 158 ALA A CA 1
ATOM 1280 C C . ALA A 1 158 ? -6.706 8.458 21.207 1.00 59.16 158 ALA A C 1
ATO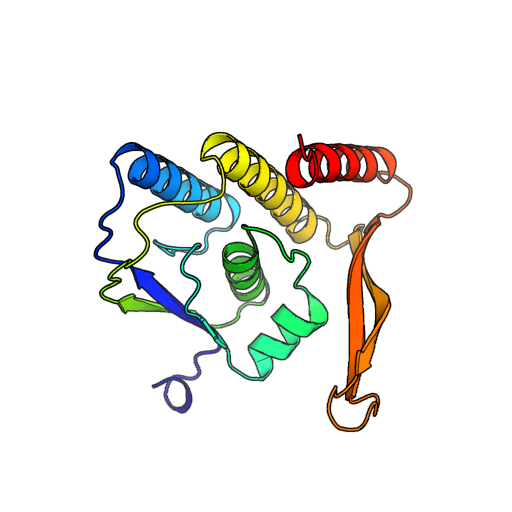M 1282 O O . ALA A 1 158 ? -6.918 9.616 21.560 1.00 59.16 158 ALA A O 1
ATOM 1283 N N . SER A 1 159 ? -6.942 7.401 21.988 1.00 50.03 159 SER A N 1
ATOM 1284 C CA . SER A 1 159 ? -7.365 7.454 23.394 1.00 50.03 159 SER A CA 1
ATOM 1285 C C . SER A 1 159 ? -6.279 8.074 24.287 1.00 50.03 159 SER A C 1
ATOM 1287 O O . SER A 1 159 ? -5.088 7.830 24.079 1.00 50.03 159 SER A O 1
ATOM 1289 N N . GLU A 1 160 ? -6.710 8.831 25.304 1.00 53.19 160 GLU A N 1
ATOM 1290 C CA . GLU A 1 160 ? -5.917 9.766 26.130 1.00 53.19 160 GLU A CA 1
ATOM 1291 C C . GLU A 1 160 ? -4.550 9.237 26.617 1.00 53.19 160 GLU A C 1
ATOM 1293 O O . GLU A 1 160 ? -3.558 9.956 26.543 1.00 53.19 160 GLU A O 1
ATOM 1298 N N . LEU A 1 161 ? -4.427 7.959 26.996 1.00 50.91 161 LEU A N 1
ATOM 1299 C CA . LEU A 1 161 ? -3.216 7.434 27.651 1.00 50.91 161 LEU A CA 1
ATOM 1300 C C . LEU A 1 161 ? -1.948 7.355 26.762 1.00 50.91 161 LEU A C 1
ATOM 1302 O O . LEU A 1 161 ? -0.844 7.231 27.283 1.00 50.91 161 LEU A O 1
ATOM 1306 N N . LYS A 1 162 ? -2.069 7.400 25.423 1.00 53.88 162 LYS A N 1
ATOM 1307 C CA . LYS A 1 162 ? -0.917 7.399 24.479 1.00 53.88 162 LYS A CA 1
ATOM 1308 C C . LYS A 1 162 ? -1.032 8.450 23.370 1.00 53.88 162 LYS A C 1
ATOM 1310 O O . LYS A 1 162 ? -0.357 8.364 22.341 1.00 53.88 162 LYS A O 1
ATOM 1315 N N . LYS A 1 163 ? -1.879 9.457 23.589 1.00 59.09 163 LYS A N 1
ATOM 1316 C CA . LYS A 1 163 ? -2.147 10.554 22.651 1.00 59.09 163 LYS A CA 1
ATOM 1317 C C . LYS A 1 163 ? -0.867 11.303 22.279 1.00 59.09 163 LYS A C 1
ATOM 1319 O O . LYS A 1 163 ? -0.650 11.572 21.106 1.00 59.09 163 LYS A O 1
ATOM 1324 N N . HIS A 1 164 ? 0.019 11.532 23.250 1.00 58.97 164 HIS A N 1
ATOM 1325 C CA . HIS A 1 164 ? 1.263 12.277 23.046 1.00 58.97 164 HIS A CA 1
ATOM 1326 C C . HIS A 1 164 ? 2.246 11.567 22.105 1.00 58.97 164 HIS A C 1
ATOM 1328 O O . HIS A 1 164 ? 2.743 12.179 21.169 1.00 58.97 164 HIS A O 1
ATOM 1334 N N . LEU A 1 165 ? 2.468 10.258 22.279 1.00 63.53 165 LEU A N 1
ATOM 1335 C CA . LEU A 1 165 ? 3.360 9.484 21.405 1.00 63.53 165 LEU A CA 1
ATOM 1336 C C . LEU A 1 165 ? 2.822 9.418 19.969 1.00 63.53 165 LEU A C 1
ATOM 1338 O O . LEU A 1 165 ? 3.574 9.580 19.011 1.00 63.53 165 LEU A O 1
ATOM 1342 N N . LEU A 1 166 ? 1.516 9.185 19.813 1.00 63.38 166 LEU A N 1
ATOM 1343 C CA . LEU A 1 166 ? 0.882 9.109 18.496 1.00 63.38 166 LEU A CA 1
ATOM 1344 C C . LEU A 1 166 ? 0.830 10.471 17.803 1.00 63.38 166 LEU A C 1
ATOM 1346 O O . LEU A 1 166 ? 1.021 10.528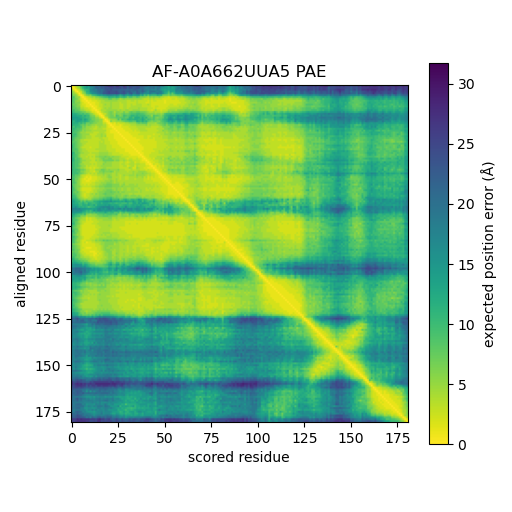 16.590 1.00 63.38 166 LEU A O 1
ATOM 1350 N N . ASP A 1 167 ? 0.625 11.558 18.548 1.00 63.78 167 ASP A N 1
ATOM 1351 C CA . ASP A 1 167 ? 0.670 12.909 17.992 1.00 63.78 167 ASP A CA 1
ATOM 1352 C C . ASP A 1 167 ? 2.105 13.318 17.635 1.00 63.78 167 ASP A C 1
ATOM 1354 O O . ASP A 1 167 ? 2.321 13.924 16.592 1.00 63.78 167 ASP A O 1
ATOM 1358 N N . LEU A 1 168 ? 3.108 12.894 18.411 1.00 67.25 168 LEU A N 1
ATOM 1359 C CA . LEU A 1 168 ? 4.523 13.123 18.108 1.00 67.25 168 LEU A CA 1
ATOM 1360 C C . LEU A 1 168 ? 4.964 12.349 16.859 1.00 67.25 168 LEU A C 1
ATOM 1362 O O . LEU A 1 168 ? 5.565 12.930 15.959 1.00 67.25 168 LEU A O 1
ATOM 1366 N N . LEU A 1 169 ? 4.573 11.077 16.730 1.00 65.81 169 LEU A N 1
ATOM 1367 C CA . LEU A 1 169 ? 4.783 10.288 15.510 1.00 65.81 169 LEU A CA 1
ATOM 1368 C C . LEU A 1 169 ? 4.023 10.864 14.310 1.00 65.81 169 LEU A C 1
ATOM 1370 O O . LEU A 1 169 ? 4.544 10.868 13.196 1.00 65.81 169 LEU A O 1
ATOM 1374 N N . ARG A 1 170 ? 2.806 11.382 14.517 1.00 61.50 170 ARG A N 1
ATOM 1375 C CA . ARG A 1 170 ? 2.032 12.068 13.475 1.00 61.50 170 ARG A CA 1
ATOM 1376 C C . ARG A 1 170 ? 2.714 13.360 13.040 1.00 61.50 170 ARG A C 1
ATOM 1378 O O . ARG A 1 170 ? 2.795 13.598 11.841 1.00 61.50 170 ARG A O 1
ATOM 1385 N N . ARG A 1 171 ? 3.189 14.185 13.974 1.00 65.00 171 ARG A N 1
ATOM 1386 C CA . ARG A 1 171 ? 3.944 15.410 13.678 1.00 65.00 171 ARG A CA 1
ATOM 1387 C C . ARG A 1 171 ? 5.217 15.069 12.922 1.00 65.00 171 ARG A C 1
ATOM 1389 O O . ARG A 1 171 ? 5.449 15.662 11.879 1.00 65.00 171 ARG A O 1
ATOM 1396 N N . LEU A 1 172 ? 5.962 14.058 13.366 1.00 66.19 172 LEU A N 1
ATOM 1397 C CA . LEU A 1 172 ? 7.142 13.558 12.663 1.00 66.19 172 LEU A CA 1
ATOM 1398 C C . LEU A 1 172 ? 6.788 13.101 11.240 1.00 66.19 172 LEU A C 1
ATOM 1400 O O . LEU A 1 172 ? 7.464 13.478 10.292 1.00 66.19 172 LEU A O 1
ATOM 1404 N N . TYR A 1 173 ? 5.692 12.354 11.069 1.00 64.12 173 TYR A N 1
ATOM 1405 C CA . TYR A 1 173 ? 5.196 11.937 9.757 1.00 64.12 173 TYR A CA 1
ATOM 1406 C C . TYR A 1 173 ? 4.804 13.127 8.878 1.00 64.12 173 TYR A C 1
ATOM 1408 O O . TYR A 1 173 ? 5.195 13.158 7.721 1.00 64.12 173 TYR A O 1
ATOM 1416 N N . ILE A 1 174 ? 4.053 14.107 9.394 1.00 63.91 174 ILE A N 1
ATOM 1417 C CA . ILE A 1 174 ? 3.651 15.295 8.627 1.00 63.91 174 ILE A CA 1
ATOM 1418 C C . ILE A 1 174 ? 4.886 16.102 8.237 1.00 63.91 174 ILE A C 1
ATOM 1420 O O . ILE A 1 174 ? 4.989 16.514 7.087 1.00 63.91 174 ILE A O 1
ATOM 1424 N N . VAL A 1 175 ? 5.841 16.274 9.152 1.00 66.19 175 VAL A N 1
ATOM 1425 C CA . VAL A 1 175 ? 7.122 16.918 8.861 1.00 66.19 175 VAL A CA 1
ATOM 1426 C C . VAL A 1 175 ? 7.831 16.153 7.751 1.00 66.19 175 VAL A C 1
ATOM 1428 O O . VAL A 1 175 ? 8.119 16.742 6.727 1.00 66.19 175 VAL A O 1
ATOM 1431 N N . VAL A 1 176 ? 8.023 14.842 7.863 1.00 64.25 176 VAL A N 1
ATOM 1432 C CA . VAL A 1 176 ? 8.718 14.035 6.844 1.00 64.25 176 VAL A CA 1
ATOM 1433 C C . VAL A 1 176 ? 7.984 14.018 5.492 1.00 64.25 176 VAL A C 1
ATOM 1435 O O . VAL A 1 176 ? 8.609 14.176 4.442 1.00 64.25 176 VAL A O 1
ATOM 1438 N N . ALA A 1 177 ? 6.664 13.831 5.495 1.00 55.75 177 ALA A N 1
ATOM 1439 C CA . ALA A 1 177 ? 5.853 13.703 4.287 1.00 55.75 177 ALA A CA 1
ATOM 1440 C C . ALA A 1 177 ? 5.676 15.055 3.576 1.00 55.75 177 ALA A C 1
ATOM 1442 O O . ALA A 1 177 ? 5.815 15.137 2.352 1.00 55.75 177 ALA A O 1
ATOM 1443 N N . PHE A 1 178 ? 5.430 16.126 4.335 1.00 55.41 178 PHE A N 1
ATOM 1444 C CA . PHE A 1 178 ? 5.070 17.452 3.829 1.00 55.41 178 PHE A CA 1
ATOM 1445 C C . PHE A 1 178 ? 6.156 18.525 4.001 1.00 55.41 178 PHE A C 1
ATOM 1447 O O . PHE A 1 178 ? 5.876 19.669 3.653 1.00 55.41 178 PHE A O 1
ATOM 1454 N N . HIS A 1 179 ? 7.391 18.211 4.435 1.00 50.84 179 HIS A N 1
ATOM 1455 C CA . HIS A 1 179 ? 8.519 19.147 4.286 1.00 50.84 179 HIS A CA 1
ATOM 1456 C C . HIS A 1 179 ? 8.729 19.418 2.789 1.00 50.84 179 HIS A C 1
ATOM 1458 O O . HIS A 1 179 ? 9.369 18.652 2.066 1.00 50.84 179 HIS A O 1
ATOM 1464 N N . ARG A 1 180 ? 8.093 20.470 2.279 1.00 42.09 180 ARG A N 1
ATOM 1465 C CA . ARG A 1 180 ? 8.412 21.083 0.996 1.00 42.09 180 ARG A CA 1
ATOM 1466 C C . ARG A 1 180 ? 9.529 22.080 1.291 1.00 42.09 180 ARG A C 1
ATOM 1468 O O . ARG A 1 180 ? 9.264 23.143 1.839 1.00 42.09 180 ARG A O 1
ATOM 1475 N N . ARG A 1 181 ? 10.766 21.684 1.010 1.00 38.91 181 ARG A N 1
ATOM 1476 C CA . ARG A 1 181 ? 11.724 22.623 0.430 1.00 38.91 181 ARG A CA 1
ATOM 1477 C C . ARG A 1 181 ? 11.661 22.415 -1.071 1.00 38.91 181 ARG A C 1
ATOM 1479 O O . ARG A 1 181 ? 11.519 21.230 -1.462 1.00 38.91 181 ARG A O 1
#

Sequence (181 aa):
LAARSKLDLLIANRVYRTHSLLRRTLSTAYNTLVNLFFRTGLRDHQAGFKVLSRRAAEIILVRRTRTNGLAYDTEVIVWAKKHGLRYRAINVVWREQRAGSTIPPLRALITMFADLIMLRLLTLARKYVALQKLVVGRIIELSNIHTIGQEFMTVIRASELKKHLLDLLRRLYIVVAFHRR

Solvent-accessible surface area (backbone atoms only — not comparable to full-atom values): 10768 Å² total; per-residue (Å²): 114,55,84,86,62,76,44,28,32,40,34,36,26,67,76,45,73,96,64,55,70,69,59,50,51,55,51,49,52,51,29,50,53,49,30,71,77,66,66,70,84,59,84,45,44,81,42,81,55,65,50,65,32,72,70,42,39,51,54,34,63,72,70,59,61,62,61,96,53,92,43,36,48,41,51,53,53,54,48,35,56,77,69,70,48,46,66,50,74,42,84,38,86,47,81,81,85,70,94,72,71,97,66,57,69,68,61,52,49,55,39,40,50,50,48,49,53,52,51,51,48,59,76,68,38,68,89,43,53,45,81,41,78,41,80,76,48,69,38,58,40,87,90,76,68,44,74,78,45,72,35,70,46,58,42,83,47,55,47,80,94,53,32,65,63,55,49,49,52,46,51,51,43,49,48,65,65,62,64,78,127

Foldseek 3Di:
DCVVPVAFKEFEDAPDDPDDPVVVVLQQVLQVVLCVLQVLVDRHQQGPDMDGDPVLCCQQVVAPQADPDSCSSSSSSSSCSLVVGHYDYDYDHDDDPDPDDPDDPVLNSVLNVLVSVVSSCCSPPVPFKHWDWDFDAFDADPVPRDGPGTDTHTDIGGHDPCRVVVVVSVVVSCCSNVPDD

Nearest PDB structures (foldseek):
  9gzj-assembly1_A  TM=5.148E-01  e=1.638E-01  Listeria monocytogenes
  9gzk-assembly2_C  TM=4.305E-01  e=7.930E-01  Listeria monocytogenes
  8ieb-assembly1_B  TM=1.745E-01  e=2.224E+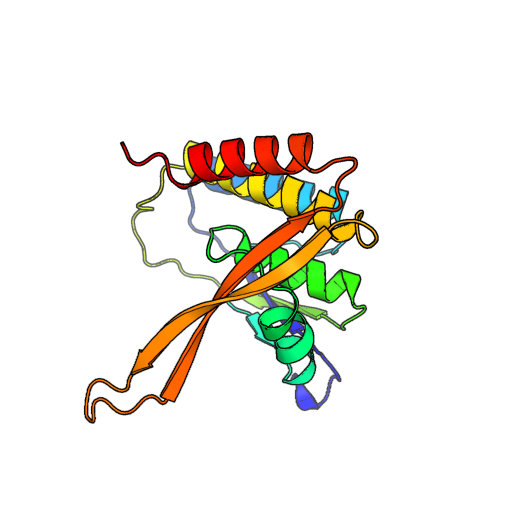00  Homo sapiens
  5y0t-assembly2_D  TM=1.877E-01  e=2.835E+00  Thermotoga maritima